Protein AF-A0A9W7G4P6-F1 (afdb_monomer_lite)

InterPro domains:
  IPR013087 Zinc finger C2H2-type [PS00028] (13-34)
  IPR013087 Zinc finger C2H2-type [PS50157] (11-34)
  IPR013087 Zinc finger C2H2-type [SM00355] (11-34)
  IPR013087 Zinc finger C2H2-type [SM00355] (41-64)
  IPR013087 Zinc finger C2H2-type [SM00355] (138-161)
  IPR036236 Zinc finger C2H2 superfami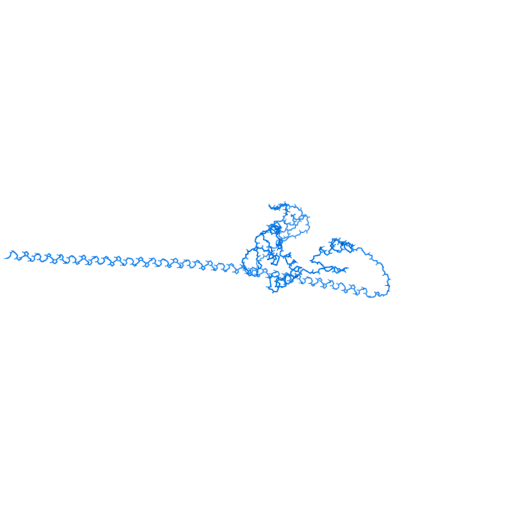ly [SSF57667] (8-35)
  IPR050688 Zinc finger and ubiquitin peptidase domain-containing protein [PTHR24403] (40-164)

pLDDT: mean 70.16, std 18.55, range [29.38, 95.62]

Structure (mmCIF, N/CA/C/O backbone):
data_AF-A0A9W7G4P6-F1
#
_entry.id   AF-A0A9W7G4P6-F1
#
loop_
_atom_site.group_PDB
_atom_site.id
_atom_site.type_symbol
_atom_site.label_atom_id
_atom_site.label_alt_id
_atom_site.label_comp_id
_atom_site.label_asym_id
_atom_site.label_entity_id
_atom_site.label_seq_id
_atom_site.pdbx_PDB_ins_code
_atom_site.Cartn_x
_atom_site.Cartn_y
_atom_site.Cartn_z
_atom_site.occupancy
_atom_site.B_iso_or_equiv
_atom_site.auth_seq_id
_atom_site.auth_comp_id
_atom_site.auth_asym_id
_atom_site.auth_atom_id
_atom_site.pdbx_PDB_model_num
ATOM 1 N N . MET A 1 1 ? 20.040 19.822 10.213 1.00 40.19 1 MET A N 1
ATOM 2 C CA . MET A 1 1 ? 21.312 19.193 9.788 1.00 40.19 1 MET A CA 1
ATOM 3 C C . MET A 1 1 ? 21.030 17.952 8.936 1.00 40.19 1 MET A C 1
ATOM 5 O O . MET A 1 1 ? 20.575 16.958 9.497 1.00 40.19 1 MET A O 1
ATOM 9 N N . PRO A 1 2 ? 21.204 17.957 7.600 1.00 49.47 2 PRO A N 1
ATOM 10 C CA . PRO A 1 2 ? 21.096 16.724 6.828 1.00 49.47 2 PRO A CA 1
ATOM 11 C C . PRO A 1 2 ? 22.376 15.888 6.987 1.00 49.47 2 PRO A C 1
ATOM 13 O O . PRO A 1 2 ? 23.485 16.390 6.832 1.00 49.47 2 PRO A O 1
ATOM 16 N N . ARG A 1 3 ? 22.190 14.607 7.330 1.00 48.25 3 ARG A N 1
ATOM 17 C CA . ARG A 1 3 ? 23.237 13.595 7.560 1.00 48.25 3 ARG A CA 1
ATOM 18 C C . ARG A 1 3 ? 24.222 13.511 6.378 1.00 48.25 3 ARG A C 1
ATOM 20 O O . ARG A 1 3 ? 23.752 13.411 5.240 1.00 48.25 3 ARG A O 1
ATOM 27 N N . PRO A 1 4 ? 25.546 13.454 6.622 1.00 50.22 4 PRO A N 1
ATOM 28 C CA . PRO A 1 4 ? 26.524 13.280 5.560 1.00 50.22 4 PRO A CA 1
ATOM 29 C C . PRO A 1 4 ? 26.325 11.911 4.909 1.00 50.22 4 PRO A C 1
ATOM 31 O O . PRO A 1 4 ? 26.325 10.863 5.559 1.00 50.22 4 PRO A O 1
ATOM 34 N N . VAL A 1 5 ? 26.090 11.933 3.600 1.00 56.81 5 VAL A N 1
ATOM 35 C CA . VAL A 1 5 ? 25.998 10.731 2.780 1.00 56.81 5 VAL A CA 1
ATOM 36 C C . VAL A 1 5 ? 27.419 10.201 2.632 1.00 56.81 5 VAL A C 1
ATOM 38 O O . VAL A 1 5 ? 28.197 10.740 1.852 1.00 56.81 5 VAL A O 1
ATOM 41 N N . LEU A 1 6 ? 27.764 9.162 3.395 1.00 57.72 6 LEU A N 1
ATOM 42 C CA . LEU A 1 6 ? 28.970 8.361 3.180 1.00 57.72 6 LEU A CA 1
ATOM 43 C C . LEU A 1 6 ? 28.901 7.764 1.769 1.00 57.72 6 LEU A C 1
ATOM 45 O O . LEU A 1 6 ? 28.257 6.740 1.528 1.00 57.72 6 LEU A O 1
ATOM 49 N N . ASN A 1 7 ? 29.511 8.463 0.816 1.00 57.75 7 ASN A N 1
ATOM 50 C CA . ASN A 1 7 ? 29.635 8.041 -0.567 1.00 57.75 7 ASN A CA 1
ATOM 51 C C . ASN A 1 7 ? 30.674 6.911 -0.612 1.00 57.75 7 ASN A C 1
ATOM 53 O O . ASN A 1 7 ? 31.866 7.163 -0.755 1.00 57.75 7 ASN A O 1
ATOM 57 N N . LYS A 1 8 ? 30.231 5.664 -0.401 1.00 59.12 8 LYS A N 1
ATOM 58 C CA . LYS A 1 8 ? 31.096 4.488 -0.561 1.00 59.12 8 LYS A CA 1
ATOM 59 C C . LYS A 1 8 ? 31.580 4.415 -2.018 1.00 59.12 8 LYS A C 1
ATOM 61 O O . LYS A 1 8 ? 30.753 4.587 -2.920 1.00 59.12 8 LYS A O 1
ATOM 66 N N . PRO A 1 9 ? 32.880 4.165 -2.252 1.00 66.25 9 PRO A N 1
ATOM 67 C CA . PRO A 1 9 ? 33.433 4.079 -3.597 1.00 66.25 9 PRO A CA 1
ATOM 68 C C . PRO A 1 9 ? 32.722 2.986 -4.414 1.00 66.25 9 PRO A C 1
ATOM 70 O O . PRO A 1 9 ? 32.255 1.992 -3.844 1.00 66.25 9 PRO A O 1
ATOM 73 N N . PRO A 1 10 ? 32.572 3.176 -5.738 1.00 68.00 10 PRO A N 1
ATOM 74 C CA . PRO A 1 10 ? 31.891 2.212 -6.587 1.00 68.00 10 PRO A CA 1
ATOM 75 C C . PRO A 1 10 ? 32.679 0.896 -6.617 1.00 68.00 10 PRO A C 1
ATOM 77 O O . PRO A 1 10 ? 33.885 0.886 -6.831 1.00 68.00 10 PRO A O 1
ATOM 80 N N . LEU A 1 11 ? 31.981 -0.216 -6.401 1.00 78.56 11 LEU A N 1
ATOM 81 C CA . LEU A 1 11 ? 32.564 -1.552 -6.385 1.00 78.56 11 LEU A CA 1
ATOM 82 C C . LEU A 1 11 ? 32.798 -2.000 -7.830 1.00 78.56 11 LEU A C 1
ATOM 84 O O . LEU A 1 11 ? 31.837 -2.209 -8.581 1.00 78.56 11 LEU A O 1
ATOM 88 N N . GLN A 1 12 ? 34.062 -2.084 -8.229 1.00 82.12 12 GLN A N 1
ATOM 89 C CA . GLN A 1 12 ? 34.472 -2.466 -9.575 1.00 82.12 12 GLN A CA 1
ATOM 90 C C . GLN A 1 12 ? 34.521 -3.989 -9.720 1.00 82.12 12 GLN A C 1
ATOM 92 O O . GLN A 1 12 ? 34.813 -4.705 -8.767 1.00 82.12 12 GLN A O 1
ATOM 97 N N . CYS A 1 13 ? 34.178 -4.485 -10.906 1.00 82.88 13 CYS A N 1
ATOM 98 C CA . CYS A 1 13 ? 34.388 -5.882 -11.251 1.00 82.88 13 CYS A CA 1
ATOM 99 C C . CYS A 1 13 ? 35.879 -6.132 -11.514 1.00 82.88 13 CYS A C 1
ATOM 101 O O . CYS A 1 13 ? 36.524 -5.367 -12.224 1.00 82.88 13 CYS A O 1
ATOM 103 N N . GLU A 1 14 ? 36.423 -7.209 -10.960 1.00 77.69 14 GLU A N 1
ATOM 104 C CA . GLU A 1 14 ? 37.832 -7.580 -11.156 1.00 77.69 14 GLU A CA 1
ATOM 105 C C . GLU A 1 14 ? 38.082 -8.162 -12.556 1.00 77.69 14 GLU A C 1
ATOM 107 O O . GLU A 1 14 ? 39.187 -8.086 -13.079 1.00 77.69 14 GLU A O 1
ATOM 112 N N . PHE A 1 15 ? 37.028 -8.663 -13.208 1.00 76.25 15 PHE A N 1
ATOM 113 C CA . PHE A 1 15 ? 37.092 -9.286 -14.533 1.00 76.25 15 PHE A CA 1
ATOM 114 C C . PHE A 1 15 ? 36.671 -8.348 -15.675 1.00 76.25 15 PHE A C 1
ATOM 116 O O . PHE A 1 15 ? 36.855 -8.675 -16.847 1.00 76.25 15 PHE A O 1
ATOM 123 N N . CYS A 1 16 ? 36.078 -7.184 -15.377 1.00 83.25 16 CYS A N 1
ATOM 124 C CA . CYS A 1 16 ? 35.783 -6.170 -16.392 1.00 83.25 16 CYS A CA 1
ATOM 125 C C . CYS A 1 16 ? 35.714 -4.751 -15.818 1.00 83.25 16 CYS A C 1
ATOM 127 O O . CYS A 1 16 ? 35.435 -4.537 -14.646 1.00 83.25 16 CYS A O 1
ATOM 129 N N . SER A 1 17 ? 35.847 -3.732 -16.668 1.00 81.12 17 SER A N 1
ATOM 130 C CA . SER A 1 17 ? 35.848 -2.317 -16.253 1.00 81.12 17 SER A CA 1
ATOM 131 C C . SER A 1 17 ? 34.477 -1.766 -15.805 1.00 81.12 17 SER A C 1
ATOM 133 O O . SER A 1 17 ? 34.254 -0.556 -15.827 1.00 81.12 17 SER A O 1
ATOM 135 N N . LYS A 1 18 ? 33.515 -2.623 -15.429 1.00 78.62 18 LYS A N 1
ATOM 136 C CA . LYS A 1 18 ? 32.187 -2.199 -14.957 1.00 78.62 18 LYS A CA 1
ATOM 137 C C . LYS A 1 18 ? 32.209 -1.943 -13.454 1.00 78.62 18 LYS A C 1
ATOM 139 O O . LYS A 1 18 ? 32.605 -2.803 -12.673 1.00 78.62 18 LYS A O 1
ATOM 144 N N . ALA A 1 19 ? 31.700 -0.781 -13.051 1.00 81.62 19 ALA A N 1
ATOM 145 C CA . ALA A 1 19 ? 31.618 -0.372 -11.654 1.00 81.62 19 ALA A CA 1
ATOM 146 C C . ALA A 1 19 ? 30.163 -0.251 -11.180 1.00 81.62 19 ALA A C 1
ATOM 148 O O . ALA A 1 19 ? 29.293 0.282 -11.877 1.00 81.62 19 ALA A O 1
ATOM 149 N N . PHE A 1 20 ? 29.887 -0.742 -9.973 1.00 83.06 20 PHE A N 1
ATOM 150 C CA . PHE A 1 20 ? 28.543 -0.860 -9.420 1.00 83.06 20 PHE A CA 1
ATOM 151 C C . PHE A 1 20 ? 28.424 -0.133 -8.085 1.00 83.06 20 PHE A C 1
ATOM 153 O O . PHE A 1 20 ? 29.294 -0.183 -7.225 1.00 83.06 20 PHE A O 1
ATOM 160 N N . LYS A 1 21 ? 27.277 0.514 -7.872 1.00 81.88 21 LYS A N 1
ATOM 161 C CA . LYS A 1 21 ? 26.997 1.266 -6.636 1.00 81.88 21 LYS A CA 1
ATOM 162 C C . LYS A 1 21 ? 26.640 0.381 -5.441 1.00 81.88 21 LYS A C 1
ATOM 164 O O . LYS A 1 21 ? 26.612 0.863 -4.317 1.00 81.88 21 LYS A O 1
ATOM 169 N N . PHE A 1 22 ? 26.290 -0.882 -5.686 1.00 83.62 22 PHE A N 1
ATOM 170 C CA . PHE A 1 22 ? 25.808 -1.796 -4.655 1.00 83.62 22 PHE A CA 1
ATOM 171 C C . PHE A 1 22 ? 26.465 -3.169 -4.795 1.00 83.62 22 PHE A C 1
ATOM 173 O O . PHE A 1 22 ? 26.526 -3.687 -5.916 1.00 83.62 22 PHE A O 1
ATOM 180 N N . PRO A 1 23 ? 26.848 -3.809 -3.677 1.00 81.75 23 PRO A N 1
ATOM 181 C CA . PRO A 1 23 ? 27.485 -5.125 -3.698 1.00 81.75 23 PRO A CA 1
ATOM 182 C C . PRO A 1 23 ? 26.561 -6.201 -4.277 1.00 81.75 23 PRO A C 1
ATOM 184 O O . PRO A 1 23 ? 27.009 -7.065 -5.018 1.00 81.75 23 PRO A O 1
ATOM 187 N N . SER A 1 24 ? 25.247 -6.106 -4.050 1.00 82.44 24 SER A N 1
ATOM 188 C CA . SER A 1 24 ? 24.264 -7.028 -4.638 1.00 82.44 24 SER A CA 1
ATOM 189 C C . SER A 1 24 ? 24.207 -6.956 -6.167 1.00 82.44 24 SER A C 1
ATOM 191 O O . SER A 1 24 ? 23.947 -7.959 -6.830 1.00 82.44 24 SER A O 1
ATOM 193 N N . LYS A 1 25 ? 24.468 -5.778 -6.748 1.00 81.94 25 LYS A N 1
ATOM 194 C CA . LYS A 1 25 ? 24.511 -5.594 -8.204 1.00 81.94 25 LYS A CA 1
ATOM 195 C C . LYS A 1 25 ? 25.818 -6.102 -8.796 1.00 81.94 25 LYS A C 1
ATOM 197 O O . LYS A 1 25 ? 25.757 -6.715 -9.855 1.00 81.94 25 LYS A O 1
ATOM 202 N N . LEU A 1 26 ? 26.939 -5.900 -8.100 1.00 83.44 26 LEU A N 1
ATOM 203 C CA . LEU A 1 26 ? 28.219 -6.488 -8.483 1.00 83.44 26 LEU A CA 1
ATOM 204 C C . LEU A 1 26 ? 28.153 -8.021 -8.420 1.00 83.44 26 LEU A C 1
ATOM 206 O O . LEU A 1 26 ? 28.460 -8.670 -9.407 1.00 83.44 26 LEU A O 1
ATOM 210 N N . LYS A 1 27 ? 27.638 -8.603 -7.330 1.00 80.06 27 LYS A N 1
ATOM 211 C CA . LYS A 1 27 ? 27.489 -10.062 -7.182 1.00 80.06 27 LYS A CA 1
ATOM 212 C C . LYS A 1 27 ? 26.617 -10.680 -8.277 1.00 80.06 27 LYS A C 1
ATOM 214 O O . LYS A 1 27 ? 26.974 -11.699 -8.852 1.00 80.06 27 LYS A O 1
ATOM 219 N N . ARG A 1 28 ? 25.495 -10.034 -8.614 1.00 80.94 28 ARG A N 1
ATOM 220 C CA . ARG A 1 28 ? 24.650 -10.461 -9.739 1.00 80.94 28 ARG A CA 1
ATOM 221 C C . ARG A 1 28 ? 25.386 -10.360 -11.074 1.00 80.94 28 ARG A C 1
ATOM 223 O O . ARG A 1 28 ? 25.289 -11.263 -11.886 1.00 80.94 28 ARG A O 1
ATOM 230 N N . HIS A 1 29 ? 26.128 -9.279 -11.294 1.00 83.19 29 HIS A N 1
ATOM 231 C CA . HIS A 1 29 ? 26.922 -9.117 -12.506 1.00 83.19 29 HIS A CA 1
ATOM 232 C C . HIS A 1 29 ? 28.023 -10.179 -12.635 1.00 83.19 29 HIS A C 1
ATOM 234 O O . HIS A 1 29 ? 28.188 -10.721 -13.721 1.00 83.19 29 HIS A O 1
ATOM 240 N N . LEU A 1 30 ? 28.724 -10.496 -11.545 1.00 78.25 30 LEU A N 1
ATOM 241 C CA . LEU A 1 30 ? 29.726 -11.560 -11.503 1.00 78.25 30 LEU A CA 1
ATOM 242 C C . LEU A 1 30 ? 29.106 -12.921 -11.845 1.00 78.25 30 LEU A C 1
ATOM 244 O O . LEU A 1 30 ? 29.663 -13.652 -12.653 1.00 78.25 30 LEU A O 1
ATOM 248 N N . SER A 1 31 ? 27.912 -13.207 -11.319 1.00 75.69 31 SER A N 1
ATOM 249 C CA . SER A 1 31 ? 27.164 -14.429 -11.630 1.00 75.69 31 SER A CA 1
ATOM 250 C C . SER A 1 31 ? 26.644 -14.473 -13.078 1.00 75.69 31 SER A C 1
ATOM 252 O O . SER A 1 31 ? 26.720 -15.513 -13.721 1.00 75.69 31 SER A O 1
ATOM 254 N N . ASP A 1 32 ? 26.134 -13.361 -13.617 1.00 75.75 32 ASP A N 1
ATOM 255 C CA . ASP A 1 32 ? 25.530 -13.330 -14.958 1.00 75.75 32 ASP A CA 1
ATOM 256 C C . ASP A 1 32 ? 26.569 -13.267 -16.092 1.00 75.75 32 ASP A C 1
ATOM 258 O O . ASP A 1 32 ? 26.334 -13.829 -17.158 1.00 75.75 32 ASP A O 1
ATOM 262 N N . ALA A 1 33 ? 27.663 -12.520 -15.898 1.00 78.56 33 ALA A N 1
ATOM 263 C CA . ALA A 1 33 ? 28.603 -12.156 -16.964 1.00 78.56 33 ALA A CA 1
ATOM 264 C C . ALA A 1 33 ? 29.966 -12.850 -16.867 1.00 78.56 33 ALA A C 1
ATOM 266 O O . ALA A 1 33 ? 30.673 -12.905 -17.869 1.00 78.56 33 ALA A O 1
ATOM 267 N N . HIS A 1 34 ? 30.341 -13.325 -15.680 1.00 79.69 34 HIS A N 1
ATOM 268 C CA . HIS A 1 34 ? 31.632 -13.972 -15.440 1.00 79.69 34 HIS A CA 1
ATOM 269 C C . HIS A 1 34 ? 31.486 -15.370 -14.830 1.00 79.69 34 HIS A C 1
ATOM 271 O O . HIS A 1 34 ? 32.490 -16.009 -14.546 1.00 79.69 34 HIS A O 1
ATOM 277 N N . ASP A 1 35 ? 30.253 -15.837 -14.614 1.00 73.75 35 ASP A N 1
ATOM 278 C CA . ASP A 1 35 ? 29.945 -17.149 -14.042 1.00 73.75 35 ASP A CA 1
ATOM 279 C C . ASP A 1 35 ? 30.602 -17.443 -12.676 1.00 73.75 35 ASP A C 1
ATOM 281 O O . ASP A 1 35 ? 30.687 -18.587 -12.231 1.00 73.75 35 ASP A O 1
ATOM 285 N N . VAL A 1 36 ? 30.996 -16.399 -11.939 1.00 69.81 36 VAL A N 1
ATOM 286 C CA . VAL A 1 36 ? 31.653 -16.537 -10.632 1.00 69.81 36 VAL A CA 1
ATOM 287 C C . VAL A 1 36 ? 30.604 -16.673 -9.525 1.00 69.81 36 VAL A C 1
ATOM 289 O O . VAL A 1 36 ? 29.775 -15.782 -9.320 1.00 69.81 36 VAL A O 1
ATOM 292 N N . GLY A 1 37 ? 30.651 -17.784 -8.779 1.00 61.62 37 GLY A N 1
ATOM 293 C CA . GLY A 1 37 ? 29.776 -18.038 -7.625 1.00 61.62 37 GLY A CA 1
ATOM 294 C C . GLY A 1 37 ? 28.316 -18.347 -7.984 1.00 61.62 37 GLY A C 1
ATOM 295 O O . GLY A 1 37 ? 27.408 -18.017 -7.215 1.00 61.62 37 GLY A O 1
ATOM 296 N N . VAL A 1 38 ? 28.079 -18.933 -9.162 1.00 64.00 38 VAL A N 1
ATOM 297 C CA . VAL A 1 38 ? 26.742 -19.273 -9.665 1.00 64.00 38 VAL A CA 1
ATOM 298 C C . VAL A 1 38 ? 26.212 -20.526 -8.973 1.00 64.00 38 VAL A C 1
ATOM 300 O O . VAL A 1 38 ? 26.799 -21.597 -9.068 1.00 64.00 38 VAL A O 1
ATOM 303 N N . ILE A 1 39 ? 25.047 -20.403 -8.338 1.00 67.12 39 ILE A N 1
ATOM 304 C CA . ILE A 1 39 ? 24.229 -21.549 -7.934 1.00 67.12 39 ILE A CA 1
ATOM 305 C C . ILE A 1 39 ? 22.962 -21.502 -8.783 1.00 67.12 39 ILE A C 1
ATOM 307 O O . ILE A 1 39 ? 22.145 -20.585 -8.644 1.00 67.12 39 ILE A O 1
ATOM 311 N N . MET A 1 40 ? 22.820 -22.475 -9.682 1.00 73.44 40 MET A N 1
ATOM 312 C CA . MET A 1 40 ? 21.635 -22.606 -10.523 1.00 73.44 40 MET A CA 1
ATOM 313 C C . MET A 1 40 ? 20.422 -22.896 -9.642 1.00 73.44 40 MET A C 1
ATOM 315 O O . MET A 1 40 ? 20.377 -23.871 -8.895 1.00 73.44 40 MET A O 1
ATOM 319 N N . CYS A 1 41 ? 19.429 -22.023 -9.718 1.00 70.19 41 CYS A N 1
ATOM 320 C CA . CYS A 1 41 ? 18.143 -22.209 -9.078 1.00 70.19 41 CYS A CA 1
ATOM 321 C C . CYS A 1 41 ? 17.276 -23.040 -10.028 1.00 70.19 41 CYS A C 1
ATOM 323 O O . CYS A 1 41 ? 16.826 -22.539 -11.063 1.00 70.19 41 CYS A O 1
ATOM 325 N N . LYS A 1 42 ? 17.085 -24.314 -9.682 1.00 74.94 42 LYS A N 1
ATOM 326 C CA . LYS A 1 42 ? 16.277 -25.264 -10.452 1.00 74.94 42 LYS A CA 1
ATOM 327 C C . LYS A 1 42 ? 14.805 -25.137 -10.079 1.00 74.94 42 LYS A C 1
ATOM 329 O O . LYS A 1 42 ? 14.469 -24.955 -8.907 1.00 74.94 42 LYS A O 1
ATOM 334 N N . CYS A 1 43 ? 13.927 -25.222 -11.069 1.00 65.50 43 CYS A N 1
ATOM 335 C CA . CYS A 1 43 ? 12.502 -25.357 -10.823 1.00 65.50 43 CYS A CA 1
ATOM 336 C C . CYS A 1 43 ? 12.200 -26.751 -10.266 1.00 65.50 43 CYS A C 1
ATOM 338 O O . CYS A 1 43 ? 12.732 -27.744 -10.741 1.00 65.50 43 CYS A O 1
ATOM 340 N N . THR A 1 44 ? 11.321 -26.833 -9.270 1.00 68.94 44 THR A N 1
ATOM 341 C CA . THR A 1 44 ? 10.885 -28.116 -8.700 1.00 68.94 44 THR A CA 1
ATOM 342 C C . THR A 1 44 ? 9.841 -28.827 -9.563 1.00 68.94 44 THR A C 1
ATOM 344 O O . THR A 1 44 ? 9.609 -30.014 -9.375 1.00 68.94 44 THR A O 1
ATOM 347 N N . LYS A 1 45 ? 9.199 -28.107 -10.497 1.00 56.41 45 LYS A N 1
ATOM 348 C CA . LYS A 1 45 ? 8.101 -28.606 -11.343 1.00 56.41 45 LYS A CA 1
ATOM 349 C C . LYS A 1 45 ? 8.519 -28.874 -12.802 1.00 56.41 45 LYS A C 1
ATOM 351 O O . LYS A 1 45 ? 7.735 -29.448 -13.552 1.00 56.41 45 LYS A O 1
ATOM 356 N N . CYS A 1 46 ? 9.715 -28.461 -13.233 1.00 67.06 46 CYS A N 1
ATOM 357 C CA . CYS A 1 46 ? 10.247 -28.757 -14.569 1.00 67.06 46 CYS A CA 1
ATOM 358 C C . CYS A 1 46 ? 11.780 -28.655 -14.620 1.00 67.06 46 CYS A C 1
ATOM 360 O O . CYS A 1 46 ? 12.406 -28.142 -13.698 1.00 67.06 46 CYS A O 1
ATOM 362 N N . ASN A 1 47 ? 12.378 -29.049 -15.748 1.00 68.88 47 ASN A N 1
ATOM 363 C CA . ASN A 1 47 ? 13.831 -28.999 -15.979 1.00 68.88 47 ASN A CA 1
ATOM 364 C C . ASN A 1 47 ? 14.369 -27.580 -16.273 1.00 68.88 47 ASN A C 1
ATOM 366 O O . ASN A 1 47 ? 15.421 -27.426 -16.890 1.00 68.88 47 ASN A O 1
ATOM 370 N N . PHE A 1 48 ? 13.641 -26.526 -15.890 1.00 62.19 48 PHE A N 1
ATOM 371 C CA . PHE A 1 48 ? 14.093 -25.149 -16.071 1.00 62.19 48 PHE A CA 1
ATOM 372 C C . PHE A 1 48 ? 15.053 -24.746 -14.951 1.00 62.19 48 PHE A C 1
ATOM 374 O O . PHE A 1 48 ? 14.703 -24.779 -13.769 1.00 62.19 48 PHE A O 1
ATOM 381 N N . GLU A 1 49 ? 16.246 -24.295 -15.328 1.00 71.81 49 GLU A N 1
ATOM 382 C CA . GLU A 1 49 ? 17.281 -23.844 -14.402 1.00 71.81 49 GLU A CA 1
ATOM 383 C C . GLU A 1 49 ? 17.705 -22.414 -14.739 1.00 71.81 49 GLU A C 1
ATOM 385 O O . GLU A 1 49 ? 17.855 -22.041 -15.903 1.00 71.81 49 GLU A O 1
ATOM 390 N N . THR A 1 50 ? 17.886 -21.578 -13.718 1.00 78.12 50 THR A N 1
ATOM 391 C CA . THR A 1 50 ? 18.314 -20.189 -13.912 1.00 78.12 50 THR A CA 1
ATOM 392 C C . THR A 1 50 ? 19.255 -19.721 -12.815 1.00 78.12 50 THR A C 1
ATOM 394 O O . THR A 1 50 ? 19.122 -20.093 -11.654 1.00 78.12 50 THR A O 1
ATOM 397 N N . LYS A 1 51 ? 20.186 -18.832 -13.167 1.00 76.44 51 LYS A N 1
ATOM 398 C CA . LYS A 1 51 ? 21.142 -18.215 -12.234 1.00 76.44 51 LYS A CA 1
ATOM 399 C C . LYS A 1 51 ? 20.465 -17.247 -11.247 1.00 76.44 51 LYS A C 1
ATOM 401 O O . LYS A 1 51 ? 21.053 -16.874 -10.237 1.00 76.44 51 LYS A O 1
ATOM 406 N N . GLN A 1 52 ? 19.225 -16.817 -11.524 1.00 76.31 52 GLN A N 1
ATOM 407 C CA . GLN A 1 52 ? 18.524 -15.783 -10.756 1.00 76.31 52 GLN A CA 1
ATOM 408 C C . GLN A 1 52 ? 17.212 -16.278 -10.138 1.00 76.31 52 GLN A C 1
ATOM 410 O O . GLN A 1 52 ? 16.275 -16.652 -10.843 1.00 76.31 52 GLN A O 1
ATOM 415 N N . LYS A 1 53 ? 17.090 -16.141 -8.811 1.00 76.25 53 LYS A N 1
ATOM 416 C CA . LYS A 1 53 ? 15.874 -16.495 -8.057 1.00 76.25 53 LYS A CA 1
ATOM 417 C C . LYS A 1 53 ? 14.628 -15.742 -8.531 1.00 76.25 53 LYS A C 1
ATOM 419 O O . LYS A 1 53 ? 13.576 -16.348 -8.669 1.00 76.25 53 LYS A O 1
ATOM 424 N N . ASP A 1 54 ? 14.745 -14.454 -8.854 1.00 78.06 54 ASP A N 1
ATOM 425 C CA . ASP A 1 54 ? 13.607 -13.646 -9.325 1.00 78.06 54 ASP A CA 1
ATOM 426 C C . ASP A 1 54 ? 13.038 -14.169 -10.654 1.00 78.06 54 ASP A C 1
ATOM 428 O O . ASP A 1 54 ? 11.825 -14.167 -10.876 1.00 78.06 54 ASP A O 1
ATOM 432 N N . VAL A 1 55 ? 13.923 -14.642 -11.536 1.00 73.38 55 VAL A N 1
ATOM 433 C CA . VAL A 1 55 ? 13.540 -15.234 -12.821 1.00 73.38 55 VAL A CA 1
ATOM 434 C C . VAL A 1 55 ? 12.857 -16.575 -12.595 1.00 73.38 55 VAL A C 1
ATOM 436 O O . VAL A 1 55 ? 11.860 -16.837 -13.260 1.00 73.38 55 VAL A O 1
ATOM 439 N N . LEU A 1 56 ? 13.328 -17.374 -11.632 1.00 74.69 56 LEU A N 1
ATOM 440 C CA . LEU A 1 56 ? 12.684 -18.631 -11.263 1.00 74.69 56 LEU A CA 1
ATOM 441 C C . LEU A 1 56 ? 11.291 -18.401 -10.667 1.00 74.69 56 LEU A C 1
ATOM 443 O O . LEU A 1 56 ? 10.340 -19.038 -11.097 1.00 74.69 56 LEU A O 1
ATOM 447 N N . THR A 1 57 ? 11.139 -17.459 -9.734 1.00 70.06 57 THR A N 1
ATOM 448 C CA . THR A 1 57 ? 9.836 -17.129 -9.132 1.00 70.06 57 THR A CA 1
ATOM 449 C C . THR A 1 57 ? 8.842 -16.656 -10.186 1.00 70.06 57 THR A C 1
ATOM 451 O O . THR A 1 57 ? 7.683 -17.071 -10.188 1.00 70.06 57 THR A O 1
ATOM 454 N N . ARG A 1 58 ? 9.292 -15.810 -11.121 1.00 68.81 58 ARG A N 1
ATOM 455 C CA . ARG A 1 58 ? 8.468 -15.396 -12.256 1.00 68.81 58 ARG A CA 1
ATOM 456 C C . ARG A 1 58 ? 8.131 -16.578 -13.161 1.00 68.81 58 ARG A C 1
ATOM 458 O O . ARG A 1 58 ? 6.972 -16.729 -13.508 1.00 68.81 58 ARG A O 1
ATOM 465 N N . HIS A 1 59 ? 9.103 -17.419 -13.498 1.00 71.81 59 HIS A N 1
ATOM 466 C CA . HIS A 1 59 ? 8.887 -18.618 -14.303 1.00 71.81 59 HIS A CA 1
ATOM 467 C C . HIS A 1 59 ? 7.854 -19.551 -13.655 1.00 71.81 59 HIS A C 1
ATOM 469 O O . HIS A 1 59 ? 6.895 -19.934 -14.311 1.00 71.81 59 HIS A O 1
ATOM 475 N N . VAL A 1 60 ? 7.979 -19.845 -12.358 1.00 64.31 60 VAL A N 1
ATOM 476 C CA . VAL A 1 60 ? 7.007 -20.666 -11.625 1.00 64.31 60 VAL A CA 1
ATOM 477 C C . VAL A 1 60 ? 5.628 -20.019 -11.663 1.00 64.31 60 VAL A C 1
ATOM 479 O O . VAL A 1 60 ? 4.657 -20.710 -11.916 1.00 64.31 60 VAL A O 1
ATOM 482 N N . LYS A 1 61 ? 5.526 -18.697 -11.503 1.00 60.66 61 LYS A N 1
ATOM 483 C CA . LYS A 1 61 ? 4.242 -17.989 -11.577 1.00 60.66 61 LYS A CA 1
ATOM 484 C C . LYS A 1 61 ? 3.639 -17.943 -12.989 1.00 60.66 61 LYS A C 1
ATOM 486 O O . LYS A 1 61 ? 2.426 -17.981 -13.127 1.00 60.66 61 LYS A O 1
ATOM 491 N N . GLU A 1 62 ? 4.460 -17.816 -14.026 1.00 54.19 62 GLU A N 1
ATOM 492 C CA . GLU A 1 62 ? 4.013 -17.661 -15.419 1.00 54.19 62 GLU A CA 1
ATOM 493 C C . GLU A 1 62 ? 3.761 -19.001 -16.123 1.00 54.19 62 GLU A C 1
ATOM 495 O O . GLU A 1 62 ? 2.929 -19.072 -17.024 1.00 54.19 62 GLU A O 1
ATOM 500 N N . VAL A 1 63 ? 4.493 -20.049 -15.740 1.00 52.16 63 VAL A N 1
ATOM 501 C CA . VAL A 1 63 ? 4.468 -21.371 -16.387 1.00 52.16 63 VAL A CA 1
ATOM 502 C C . VAL A 1 63 ? 3.738 -22.401 -15.529 1.00 52.16 63 VAL A C 1
ATOM 504 O O . VAL A 1 63 ? 3.003 -23.226 -16.067 1.00 52.16 63 VAL A O 1
ATOM 507 N N . HIS A 1 64 ? 3.905 -22.330 -14.207 1.00 56.38 64 HIS A N 1
ATOM 508 C CA . HIS A 1 64 ? 3.309 -23.250 -13.234 1.00 56.38 64 HIS A CA 1
ATOM 509 C C . HIS A 1 64 ? 2.312 -22.568 -12.280 1.00 56.38 64 HIS A C 1
ATOM 511 O O . HIS A 1 64 ? 1.925 -23.174 -11.282 1.00 56.38 64 HIS A O 1
ATOM 517 N N . GLY A 1 65 ? 1.932 -21.311 -12.543 1.00 54.97 65 GLY A N 1
ATOM 518 C CA . GLY A 1 65 ? 0.918 -20.602 -11.773 1.00 54.97 65 GLY A CA 1
ATOM 519 C C . GLY A 1 65 ? -0.457 -21.140 -12.136 1.00 54.97 65 GLY A C 1
ATOM 520 O O . GLY A 1 65 ? -0.829 -21.148 -13.305 1.00 54.97 65 GLY A O 1
ATOM 521 N N . GLU A 1 66 ? -1.201 -21.597 -11.137 1.00 51.62 66 GLU A N 1
ATOM 522 C CA . GLU A 1 66 ? -2.435 -22.387 -11.282 1.00 51.62 66 GLU A CA 1
ATOM 523 C C . GLU A 1 66 ? -3.676 -21.558 -11.703 1.00 51.62 66 GLU A C 1
ATOM 525 O O . GLU A 1 66 ? -4.798 -22.058 -11.703 1.00 51.62 66 GLU A O 1
ATOM 530 N N . VAL A 1 67 ? -3.487 -20.303 -12.139 1.00 53.66 67 VAL A N 1
ATOM 531 C CA . VAL A 1 67 ? -4.564 -19.347 -12.454 1.00 53.66 67 VAL A CA 1
ATOM 532 C C . VAL A 1 67 ? -4.577 -18.996 -13.948 1.00 53.66 67 VAL A C 1
ATOM 534 O O . VAL A 1 67 ? -3.624 -18.408 -14.464 1.00 53.66 67 VAL A O 1
ATOM 537 N N . GLY A 1 68 ? -5.668 -19.338 -14.642 1.00 57.66 68 GLY A N 1
ATOM 538 C CA . GLY A 1 68 ? -5.918 -19.002 -16.050 1.00 57.66 68 GLY A CA 1
ATOM 539 C C . GLY A 1 68 ? -6.851 -17.795 -16.240 1.00 57.66 68 GLY A C 1
ATOM 540 O O . GLY A 1 68 ? -7.509 -17.344 -15.309 1.00 57.66 68 GLY A O 1
ATOM 541 N N . TYR A 1 69 ? -6.906 -17.263 -17.464 1.00 61.16 69 TYR A N 1
ATOM 542 C CA . TYR A 1 69 ? -7.809 -16.191 -17.900 1.00 61.16 69 TYR A CA 1
ATOM 543 C C . TYR A 1 69 ? -8.819 -16.738 -18.917 1.00 61.16 69 TYR A C 1
ATOM 545 O O . TYR A 1 69 ? -8.406 -17.194 -19.981 1.00 61.16 69 TYR A O 1
ATOM 553 N N . CYS A 1 70 ? -10.120 -16.660 -18.644 1.00 60.28 70 CYS A N 1
ATOM 554 C CA . CYS A 1 70 ? -11.155 -17.208 -19.531 1.00 60.28 70 CYS A CA 1
ATOM 555 C C . CYS A 1 70 ? -11.720 -16.151 -20.494 1.00 60.28 70 CYS A C 1
ATOM 557 O O . CYS A 1 70 ? -11.848 -14.979 -20.140 1.00 60.28 70 CYS A O 1
ATOM 559 N N . CYS A 1 71 ? -12.056 -16.567 -21.717 1.00 61.69 71 CYS A N 1
ATOM 560 C CA . CYS A 1 71 ? -12.871 -15.771 -22.635 1.00 61.69 71 CYS A CA 1
ATOM 561 C C . CYS A 1 71 ? -14.356 -16.000 -22.325 1.00 61.69 71 CYS A C 1
ATOM 563 O O . CYS A 1 71 ? -14.762 -17.155 -22.388 1.00 61.69 71 CYS A O 1
ATOM 565 N N . PRO A 1 72 ? -15.158 -14.954 -22.048 1.00 59.38 72 PRO A N 1
ATOM 566 C CA . PRO A 1 72 ? -16.574 -15.118 -21.705 1.00 59.38 72 PRO A CA 1
ATOM 567 C C . PRO A 1 72 ? -17.357 -15.826 -22.821 1.00 59.38 72 PRO A C 1
ATOM 569 O O . PRO A 1 72 ? -18.023 -16.817 -22.566 1.00 59.38 72 PRO A O 1
ATOM 572 N N . VAL A 1 73 ? -17.132 -15.443 -24.082 1.00 63.97 73 VAL A N 1
ATOM 573 C CA . VAL A 1 73 ? -17.874 -15.983 -25.238 1.00 63.97 73 VAL A CA 1
ATOM 574 C C . VAL A 1 73 ? -17.535 -17.441 -25.551 1.00 63.97 73 VAL A C 1
ATOM 576 O O . VAL A 1 73 ? -18.411 -18.252 -25.823 1.00 63.97 73 VAL A O 1
ATOM 579 N N . CYS A 1 74 ? -16.248 -17.801 -25.530 1.00 60.72 74 CYS A N 1
ATOM 580 C CA . CYS A 1 74 ? -15.825 -19.180 -25.799 1.00 60.72 74 CYS A CA 1
ATOM 581 C C . CYS A 1 74 ? -16.095 -20.127 -24.624 1.00 60.72 74 CYS A C 1
ATOM 583 O O . CYS A 1 74 ? -16.032 -21.341 -24.808 1.00 60.72 74 CYS A O 1
ATOM 585 N N . TYR A 1 75 ? -16.298 -19.581 -23.425 1.00 60.97 75 TYR A N 1
ATOM 586 C CA . TYR A 1 75 ? -16.518 -20.356 -22.211 1.00 60.97 75 TYR A CA 1
ATOM 587 C C . TYR A 1 75 ? -18.010 -20.617 -21.960 1.00 60.97 75 TYR A C 1
ATOM 589 O O . TYR A 1 75 ? -18.344 -21.726 -21.565 1.00 60.97 75 TYR A O 1
ATOM 597 N N . GLU A 1 76 ? -18.894 -19.661 -22.272 1.00 53.62 76 GLU A N 1
ATOM 598 C CA . GLU A 1 76 ? -20.359 -19.824 -22.179 1.00 53.62 76 GLU A CA 1
ATOM 599 C C . GLU A 1 76 ? -20.950 -20.764 -23.242 1.00 53.62 76 GLU A C 1
ATOM 601 O O . GLU A 1 76 ? -22.015 -21.328 -23.037 1.00 53.62 76 GLU A O 1
ATOM 606 N N . GLY A 1 77 ? -20.256 -21.008 -24.358 1.00 46.66 77 GLY A N 1
ATOM 607 C CA . GLY A 1 77 ? -20.694 -21.964 -25.388 1.00 46.66 77 GLY A CA 1
ATOM 608 C C . GLY A 1 77 ? -20.549 -23.448 -25.011 1.00 46.66 77 GLY A C 1
ATOM 609 O O . GLY A 1 77 ? -20.513 -24.291 -25.906 1.00 46.66 77 GLY A O 1
ATOM 610 N N . ARG A 1 78 ? -20.376 -23.777 -23.724 1.00 48.06 78 ARG A N 1
ATOM 611 C CA . ARG A 1 78 ? -20.399 -25.155 -23.217 1.00 48.06 78 ARG A CA 1
ATOM 612 C C . ARG A 1 78 ? -21.732 -25.391 -22.524 1.00 48.06 78 ARG A C 1
ATOM 614 O O . ARG A 1 78 ? -21.958 -24.881 -21.436 1.00 48.06 78 ARG A O 1
ATOM 621 N N . GLU A 1 79 ? -22.580 -26.173 -23.172 1.00 43.38 79 GLU A N 1
ATOM 622 C CA . GLU A 1 79 ? -23.787 -26.730 -22.577 1.00 43.38 79 GLU A CA 1
ATOM 623 C C . GLU A 1 79 ? -23.374 -27.712 -21.473 1.00 43.38 79 GLU A C 1
ATOM 625 O O . GLU A 1 79 ? -22.994 -28.844 -21.750 1.00 43.38 79 GLU A O 1
ATOM 630 N N . ASP A 1 80 ? -23.384 -27.250 -20.229 1.00 38.25 80 ASP A N 1
ATOM 631 C CA . ASP A 1 80 ? -23.644 -28.088 -19.062 1.00 38.25 80 ASP A CA 1
ATOM 632 C C . ASP A 1 80 ? -24.401 -27.210 -18.059 1.00 38.25 80 ASP A C 1
ATOM 634 O O . ASP A 1 80 ? -23.993 -26.088 -17.749 1.00 38.25 80 ASP A O 1
ATOM 638 N N . GLU A 1 81 ? -25.573 -27.693 -17.666 1.00 45.56 81 GLU A N 1
ATOM 639 C CA . GLU A 1 81 ? -26.623 -26.977 -16.949 1.00 45.56 81 GLU A CA 1
ATOM 640 C C . GLU A 1 81 ? -26.104 -26.352 -15.642 1.00 45.56 81 GLU A C 1
ATOM 642 O O . GLU A 1 81 ? -25.592 -27.037 -14.756 1.00 45.56 81 GLU A O 1
ATOM 647 N N . GLY A 1 82 ? -26.254 -25.034 -15.492 1.00 36.31 82 GLY A N 1
ATOM 648 C CA . GLY A 1 82 ? -25.876 -24.339 -14.265 1.00 36.31 82 GLY A CA 1
ATOM 649 C C . GLY A 1 82 ? -26.317 -22.881 -14.255 1.00 36.31 82 GLY A C 1
ATOM 650 O O . GLY A 1 82 ? -25.994 -22.119 -15.159 1.00 36.31 82 GLY A O 1
ATOM 651 N N . GLU A 1 83 ? -27.081 -22.531 -13.226 1.00 37.44 83 GLU A N 1
ATOM 652 C CA . GLU A 1 83 ? -27.861 -21.308 -13.042 1.00 37.44 83 GLU A CA 1
ATOM 653 C C . GLU A 1 83 ? -27.112 -19.977 -13.222 1.00 37.44 83 GLU A C 1
ATOM 655 O O . GLU A 1 83 ? -25.907 -19.847 -12.999 1.00 37.44 83 GLU A O 1
ATOM 660 N N . GLY A 1 84 ? -27.916 -18.971 -13.583 1.00 41.69 84 GLY A N 1
ATOM 661 C CA . GLY A 1 84 ? -27.547 -17.593 -13.875 1.00 41.69 84 GLY A CA 1
ATOM 662 C C . GLY A 1 84 ? -26.504 -16.972 -12.947 1.00 41.69 84 GLY A C 1
ATOM 663 O O . GLY A 1 84 ? -26.545 -17.084 -11.724 1.00 41.69 84 GLY A O 1
ATOM 664 N N . GLY A 1 85 ? -25.595 -16.222 -13.559 1.00 32.97 85 GLY A N 1
ATOM 665 C CA . GLY A 1 85 ? -24.655 -15.364 -12.862 1.00 32.97 85 GLY A CA 1
ATOM 666 C C . GLY A 1 85 ? -24.207 -14.244 -13.784 1.00 32.97 85 GLY A C 1
ATOM 667 O O . GLY A 1 85 ? -23.646 -14.495 -14.842 1.00 32.97 85 GLY A O 1
ATOM 668 N N . GLU A 1 86 ? -24.497 -13.019 -13.369 1.00 34.22 86 GLU A N 1
ATOM 669 C CA . GLU A 1 86 ? -24.248 -11.753 -14.052 1.00 34.22 86 GLU A CA 1
ATOM 670 C C . GLU A 1 86 ? -22.846 -11.648 -14.684 1.00 34.22 86 GLU A C 1
ATOM 672 O O . GLU A 1 86 ? -21.842 -12.088 -14.115 1.00 34.22 86 GLU A O 1
ATOM 677 N N . GLY A 1 87 ? -22.798 -11.023 -15.867 1.00 39.88 87 GLY A N 1
ATOM 678 C CA . GLY A 1 87 ? -21.623 -10.836 -16.718 1.00 39.88 87 GLY A CA 1
ATOM 679 C C . GLY A 1 87 ? -20.432 -10.179 -16.019 1.00 39.88 87 GLY A C 1
ATOM 680 O O . GLY A 1 87 ? -20.251 -8.964 -16.051 1.00 39.88 87 GLY A O 1
ATOM 681 N N . GLY A 1 88 ? -19.571 -11.010 -15.438 1.00 37.47 88 GLY A N 1
ATOM 682 C CA . GLY A 1 88 ? -18.296 -10.616 -14.859 1.00 37.47 88 GLY A CA 1
ATOM 683 C C . GLY A 1 88 ? -17.177 -11.566 -15.277 1.00 37.47 88 GLY A C 1
ATOM 684 O O . GLY A 1 88 ? -17.357 -12.780 -15.361 1.00 37.47 88 GLY A O 1
ATOM 685 N N . ILE A 1 89 ? -15.977 -11.023 -15.502 1.00 42.81 89 ILE A N 1
ATOM 686 C CA . ILE A 1 89 ? -14.759 -11.818 -15.717 1.00 42.81 89 ILE A CA 1
ATOM 687 C C . ILE A 1 89 ? -14.443 -12.579 -14.417 1.00 42.81 89 ILE A C 1
ATOM 689 O O . ILE A 1 89 ? -13.767 -12.052 -13.530 1.00 42.81 89 ILE A O 1
ATOM 693 N N . ARG A 1 90 ? -14.917 -13.823 -14.284 1.00 42.72 90 ARG A N 1
ATOM 694 C CA . ARG A 1 90 ? -14.554 -14.702 -13.162 1.00 42.72 90 ARG A CA 1
ATOM 695 C C . ARG A 1 90 ? -13.178 -15.319 -13.416 1.00 42.72 90 ARG A C 1
ATOM 697 O O . ARG A 1 90 ? -12.908 -15.893 -14.469 1.00 42.72 90 ARG A O 1
ATOM 704 N N . VAL A 1 91 ? -12.289 -15.181 -12.435 1.00 40.50 91 VAL A N 1
ATOM 705 C CA . VAL A 1 91 ? -11.017 -15.910 -12.367 1.00 40.50 91 VAL A CA 1
ATOM 706 C C . VAL A 1 91 ? -11.324 -17.250 -11.708 1.00 40.50 91 VAL A C 1
ATOM 708 O O . VAL A 1 91 ? -11.676 -17.268 -10.533 1.00 40.50 91 VAL A O 1
ATOM 711 N N . ILE A 1 92 ? -11.236 -18.345 -12.461 1.00 41.28 92 ILE A N 1
ATOM 712 C CA . ILE A 1 92 ? -11.468 -19.699 -11.944 1.00 41.28 92 ILE A CA 1
ATOM 713 C C . ILE A 1 92 ? -10.134 -20.450 -11.916 1.00 41.28 92 ILE A C 1
ATOM 715 O O . ILE A 1 92 ? -9.307 -20.312 -12.825 1.00 41.28 92 ILE A O 1
ATOM 719 N N . GLU A 1 93 ? -9.914 -21.213 -10.848 1.00 33.72 93 GLU A N 1
ATOM 720 C CA . GLU A 1 93 ? -8.791 -22.137 -10.711 1.00 33.72 93 GLU A CA 1
ATOM 721 C C . GLU A 1 93 ? -8.949 -23.317 -11.678 1.00 33.72 93 GLU A C 1
ATOM 723 O O . GLU A 1 93 ? -9.980 -23.976 -11.701 1.00 33.72 93 GLU A O 1
ATOM 728 N N . GLY A 1 94 ? -7.889 -23.579 -12.450 1.00 34.50 94 GLY A N 1
ATOM 729 C CA . GLY A 1 94 ? -7.659 -24.835 -13.164 1.00 34.50 94 GLY A CA 1
ATOM 730 C C . GLY A 1 94 ? -8.543 -25.152 -14.382 1.00 34.50 94 GLY A C 1
ATOM 731 O O . GLY A 1 94 ? -9.742 -25.350 -14.280 1.00 34.50 94 GLY A O 1
ATOM 732 N N . HIS A 1 95 ? -7.907 -25.355 -15.542 1.00 29.38 95 HIS A N 1
ATOM 733 C CA . HIS A 1 95 ? -7.809 -26.682 -16.181 1.00 29.38 95 HIS A CA 1
ATOM 734 C C . HIS A 1 95 ? -6.908 -26.634 -17.431 1.00 29.38 95 HIS A C 1
ATOM 736 O O . HIS A 1 95 ? -6.959 -25.714 -18.252 1.00 29.38 95 HIS A O 1
ATOM 742 N N . ASN A 1 96 ? -6.070 -27.666 -17.573 1.00 40.94 96 ASN A N 1
ATOM 743 C CA . ASN A 1 96 ? -5.274 -27.945 -18.765 1.00 40.94 96 ASN A CA 1
ATOM 744 C C . ASN A 1 96 ? -6.198 -28.387 -19.909 1.00 40.94 96 ASN A C 1
ATOM 746 O O . ASN A 1 96 ? -6.859 -29.413 -19.804 1.00 40.94 96 ASN A O 1
ATOM 750 N N . GLY A 1 97 ? -6.199 -27.647 -21.020 1.00 42.62 97 GLY A N 1
ATOM 751 C CA . GLY A 1 97 ? -6.751 -28.132 -22.294 1.00 42.62 97 GLY A CA 1
ATOM 752 C C . GLY A 1 97 ? -8.184 -27.712 -22.633 1.00 42.62 97 GLY A C 1
ATOM 753 O O . GLY A 1 97 ? -8.713 -28.158 -23.647 1.00 42.62 97 GLY A O 1
ATOM 754 N N . VAL A 1 98 ? -8.808 -26.822 -21.861 1.00 42.50 98 VAL A N 1
ATOM 755 C CA . VAL A 1 98 ? -10.126 -26.269 -22.209 1.00 42.50 98 VAL A CA 1
ATOM 756 C C . VAL A 1 98 ? -9.967 -25.146 -23.247 1.00 42.50 98 VAL A C 1
ATOM 758 O O . VAL A 1 98 ? -9.302 -24.139 -22.987 1.00 42.50 98 VAL A O 1
ATOM 761 N N . LYS A 1 99 ? -10.565 -25.307 -24.442 1.00 51.25 99 LYS A N 1
ATOM 762 C CA . LYS A 1 99 ? -10.683 -24.223 -25.439 1.00 51.25 99 LYS A CA 1
ATOM 763 C C . LYS A 1 99 ? -11.351 -23.016 -24.763 1.00 51.25 99 LYS A C 1
ATOM 765 O O . LYS A 1 99 ? -12.403 -23.172 -24.163 1.00 51.25 99 LYS A O 1
ATOM 770 N N . GLY A 1 100 ? -10.724 -21.840 -24.835 1.00 53.91 100 GLY A N 1
ATOM 771 C CA . GLY A 1 100 ? -11.226 -20.610 -24.203 1.00 53.91 100 GLY A CA 1
ATOM 772 C C . GLY A 1 100 ? -10.534 -20.205 -22.894 1.00 53.91 100 GLY A C 1
ATOM 773 O O . GLY A 1 100 ? -10.772 -19.093 -22.424 1.00 53.91 100 GLY A O 1
ATOM 774 N N . VAL A 1 101 ? -9.633 -21.034 -22.343 1.00 57.12 101 VAL A N 1
ATOM 775 C CA . VAL A 1 101 ? -8.803 -20.687 -21.172 1.00 57.12 101 VAL A CA 1
ATOM 776 C C . VAL A 1 101 ? -7.380 -20.333 -21.610 1.00 57.12 101 VAL A C 1
ATOM 778 O O . VAL A 1 101 ? -6.650 -21.135 -22.192 1.00 57.12 101 VAL A O 1
ATOM 781 N N . TYR A 1 102 ? -6.960 -19.110 -21.309 1.00 61.28 102 TYR A N 1
ATOM 782 C CA . TYR A 1 102 ? -5.676 -18.540 -21.697 1.00 61.28 102 TYR A CA 1
ATOM 783 C C . TYR A 1 102 ? -4.756 -18.401 -20.491 1.00 61.28 102 TYR A C 1
ATOM 785 O O . TYR A 1 102 ? -5.090 -17.767 -19.497 1.00 61.28 102 TYR A O 1
ATOM 793 N N . LYS A 1 103 ? -3.523 -18.896 -20.605 1.00 54.62 103 LYS A N 1
ATOM 794 C CA . LYS A 1 103 ? -2.514 -18.775 -19.536 1.00 54.62 103 LYS A CA 1
ATOM 795 C C . LYS A 1 103 ? -2.043 -17.331 -19.295 1.00 54.62 103 LYS A C 1
ATOM 797 O O . LYS A 1 103 ? -1.435 -17.035 -18.276 1.00 54.62 103 LYS A O 1
ATOM 802 N N . GLN A 1 104 ? -2.286 -16.416 -20.240 1.00 59.69 104 GLN A N 1
ATOM 803 C CA . GLN A 1 104 ? -1.827 -15.026 -20.167 1.00 59.69 104 GLN A CA 1
ATOM 804 C C . GLN A 1 104 ? -2.920 -14.041 -20.595 1.00 59.69 104 GLN A C 1
ATOM 806 O O . GLN A 1 104 ? -3.486 -14.176 -21.681 1.00 59.69 104 GLN A O 1
ATOM 811 N N . LYS A 1 105 ? -3.108 -12.961 -19.818 1.00 63.28 105 LYS A N 1
ATOM 812 C CA . LYS A 1 105 ? -4.067 -11.874 -20.113 1.00 63.28 105 LYS A CA 1
ATOM 813 C C . LYS A 1 105 ? -3.881 -11.271 -21.512 1.00 63.28 105 LYS A C 1
ATOM 815 O O . LYS A 1 105 ? -4.854 -10.973 -22.188 1.00 63.28 105 LYS A O 1
ATOM 820 N N . LYS A 1 106 ? -2.633 -11.127 -21.975 1.00 63.16 106 LYS A N 1
ATOM 821 C CA . LYS A 1 106 ? -2.323 -10.590 -23.316 1.00 63.16 106 LYS A CA 1
ATOM 822 C C . LYS A 1 106 ? -2.822 -11.492 -24.447 1.00 63.16 106 LYS A C 1
ATOM 824 O O . LYS A 1 106 ? -3.191 -10.989 -25.499 1.00 63.16 106 LYS A O 1
ATOM 829 N N . VAL A 1 107 ? -2.820 -12.807 -24.227 1.00 65.50 107 VAL A N 1
ATOM 830 C CA . VAL A 1 107 ? -3.274 -13.785 -25.222 1.00 65.50 107 VAL A CA 1
ATOM 831 C C . VAL A 1 107 ? -4.800 -13.806 -25.275 1.00 65.50 107 VAL A C 1
ATOM 833 O O . VAL A 1 107 ? -5.348 -13.791 -26.370 1.00 65.50 107 VAL A O 1
ATOM 836 N N . LEU A 1 108 ? -5.475 -13.719 -24.121 1.00 69.00 108 LEU A N 1
ATOM 837 C CA . LEU A 1 108 ? -6.928 -13.522 -24.070 1.00 69.00 108 LEU A CA 1
ATOM 838 C C . LEU A 1 108 ? -7.348 -12.235 -24.798 1.00 69.00 108 LEU A C 1
ATOM 840 O O . LEU A 1 108 ? -8.260 -12.269 -25.611 1.00 69.00 108 LEU A O 1
ATOM 844 N N . VAL A 1 109 ? -6.657 -11.117 -24.553 1.00 67.50 109 VAL A N 1
ATOM 845 C CA . VAL A 1 109 ? -6.946 -9.835 -25.221 1.00 67.50 109 VAL A CA 1
ATOM 846 C C . VAL A 1 109 ? -6.763 -9.931 -26.735 1.00 67.50 109 VAL A C 1
ATOM 848 O O . VAL A 1 109 ? -7.622 -9.477 -27.479 1.00 67.50 109 VAL A O 1
ATOM 851 N N . ALA A 1 110 ? -5.677 -10.553 -27.203 1.00 67.88 110 ALA A N 1
ATOM 852 C CA . ALA A 1 110 ? -5.455 -10.753 -28.635 1.00 67.88 110 ALA A CA 1
ATOM 853 C C . ALA A 1 110 ? -6.521 -11.664 -29.269 1.00 67.88 110 ALA A C 1
ATOM 855 O O . ALA A 1 110 ? -6.941 -11.436 -30.402 1.00 67.88 110 ALA A O 1
ATOM 856 N N . HIS A 1 111 ? -6.977 -12.685 -28.543 1.00 70.00 111 HIS A N 1
ATOM 857 C CA . HIS A 1 111 ? -8.074 -13.538 -28.981 1.00 70.00 111 HIS A CA 1
ATOM 858 C C . HIS A 1 111 ? -9.407 -12.781 -29.038 1.00 70.00 111 HIS A C 1
ATOM 860 O O . HIS A 1 111 ? -10.071 -12.837 -30.065 1.00 70.00 111 HIS A O 1
ATOM 866 N N . LEU A 1 112 ? -9.769 -12.033 -27.992 1.00 67.94 112 LEU A N 1
ATOM 867 C CA . LEU A 1 112 ? -10.981 -11.209 -27.972 1.00 67.94 112 LEU A CA 1
ATOM 868 C C . LEU A 1 112 ? -10.967 -10.199 -29.125 1.00 67.94 112 LEU A C 1
ATOM 870 O O . LEU A 1 112 ? -11.907 -10.163 -29.904 1.00 67.94 112 LEU A O 1
ATOM 874 N N . ALA A 1 113 ? -9.860 -9.482 -29.326 1.00 69.38 113 ALA A N 1
ATOM 875 C CA . ALA A 1 113 ? -9.732 -8.521 -30.420 1.00 69.38 113 ALA A CA 1
ATOM 876 C C . ALA A 1 113 ? -9.864 -9.152 -31.823 1.00 69.38 113 ALA A C 1
ATOM 878 O O . ALA A 1 113 ? -10.312 -8.485 -32.746 1.00 69.38 113 ALA A O 1
ATOM 879 N N . SER A 1 114 ? -9.482 -10.423 -32.000 1.00 66.25 114 SER A N 1
ATOM 880 C CA . SER A 1 114 ? -9.484 -11.086 -33.318 1.00 66.25 114 SER A CA 1
ATOM 881 C C . SER A 1 114 ? -10.702 -11.968 -33.593 1.00 66.25 114 SER A C 1
ATOM 883 O O . SER A 1 114 ? -11.066 -12.153 -34.751 1.00 66.25 114 SER A O 1
ATOM 885 N N . LYS A 1 115 ? -11.310 -12.561 -32.562 1.00 68.06 115 LYS A N 1
ATOM 886 C CA . LYS A 1 115 ? -12.420 -13.520 -32.688 1.00 68.06 115 LYS A CA 1
ATOM 887 C C . LYS A 1 115 ? -13.739 -12.998 -32.127 1.00 68.06 115 LYS A C 1
ATOM 889 O O . LYS A 1 115 ? -14.783 -13.446 -32.583 1.00 68.06 115 LYS A O 1
ATOM 894 N N . HIS A 1 116 ? -13.698 -12.050 -31.191 1.00 70.06 116 HIS A N 1
ATOM 895 C CA . HIS A 1 116 ? -14.875 -11.474 -30.532 1.00 70.06 116 HIS A CA 1
ATOM 896 C C . HIS A 1 116 ? -14.751 -9.941 -30.415 1.00 70.06 116 HIS A C 1
ATOM 898 O O . HIS A 1 116 ? -14.706 -9.410 -29.301 1.00 70.06 116 HIS A O 1
ATOM 904 N N . PRO A 1 117 ? -14.647 -9.214 -31.547 1.00 68.88 117 PRO A N 1
ATOM 905 C CA . PRO A 1 117 ? -14.333 -7.783 -31.550 1.00 68.88 117 PRO A CA 1
ATOM 906 C C . PRO A 1 117 ? -15.391 -6.933 -30.831 1.00 68.88 117 PRO A C 1
ATOM 908 O O . PRO A 1 117 ? -15.039 -5.982 -30.141 1.00 68.88 117 PRO A O 1
ATOM 911 N N . THR A 1 118 ? -16.666 -7.320 -30.905 1.00 68.75 118 THR A N 1
ATOM 912 C CA . THR A 1 118 ? -17.780 -6.642 -30.221 1.00 68.75 118 THR A CA 1
ATOM 913 C C . THR A 1 118 ? -17.662 -6.715 -28.697 1.00 68.75 118 THR A C 1
ATOM 915 O O . THR A 1 118 ? -17.836 -5.717 -28.004 1.00 68.75 118 THR A O 1
ATOM 918 N N . GLU A 1 119 ? -17.312 -7.883 -28.161 1.00 64.31 119 GLU A N 1
ATOM 919 C CA . GLU A 1 119 ? -17.119 -8.091 -26.721 1.00 64.31 119 GLU A CA 1
ATOM 920 C C . GLU A 1 119 ? -15.806 -7.478 -26.231 1.00 64.31 119 GLU A C 1
ATOM 922 O O . GLU A 1 119 ? -15.719 -6.968 -25.115 1.00 64.31 119 GLU A O 1
ATOM 927 N N . TYR A 1 120 ? -14.783 -7.457 -27.087 1.00 63.16 120 TYR A N 1
ATOM 928 C CA . TYR A 1 120 ? -13.563 -6.707 -26.820 1.00 63.16 120 TYR A CA 1
ATOM 929 C C . TYR A 1 120 ? -13.845 -5.207 -26.643 1.00 63.16 120 TYR A C 1
ATOM 931 O O . TYR A 1 120 ? -13.380 -4.625 -25.664 1.00 63.16 120 TYR A O 1
ATOM 939 N N . GLU A 1 121 ? -14.621 -4.588 -27.539 1.00 64.88 121 GLU A N 1
ATOM 940 C CA . GLU A 1 121 ? -14.978 -3.168 -27.437 1.00 64.88 121 GLU A CA 1
ATOM 941 C C . GLU A 1 121 ? -15.780 -2.865 -26.168 1.00 64.88 121 GLU A C 1
ATOM 943 O O . GLU A 1 121 ? -15.404 -1.952 -25.431 1.00 64.88 121 GLU A O 1
ATOM 948 N N . LYS A 1 122 ? -16.792 -3.677 -25.835 1.00 63.50 122 LYS A N 1
ATOM 949 C CA . LYS A 1 122 ? -17.563 -3.536 -24.586 1.00 63.50 122 LYS A CA 1
ATOM 950 C C . LYS A 1 122 ? -16.662 -3.575 -23.348 1.00 63.50 122 LYS A C 1
ATOM 952 O O . LYS A 1 122 ? -16.641 -2.625 -22.565 1.00 63.50 122 LYS A O 1
ATOM 957 N N . LEU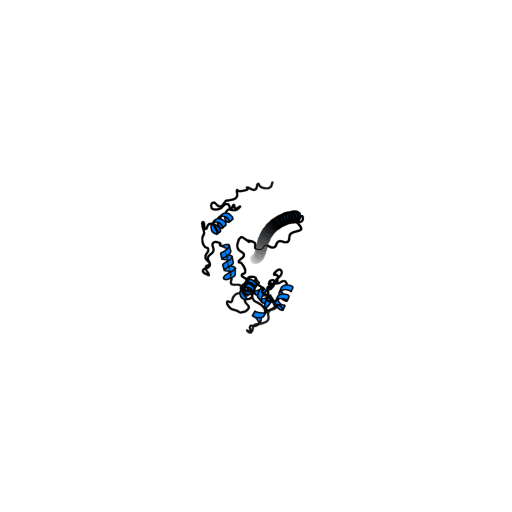 A 1 123 ? -15.800 -4.588 -23.230 1.00 61.97 123 LEU A N 1
ATOM 958 C CA . LEU A 1 123 ? -14.885 -4.735 -22.090 1.00 61.97 123 LEU A CA 1
ATOM 959 C C . LEU A 1 123 ? -13.826 -3.619 -22.014 1.00 61.97 123 LEU A C 1
ATOM 961 O O . LEU A 1 123 ? -13.329 -3.283 -20.933 1.00 61.97 123 LEU A O 1
ATOM 965 N N . VAL A 1 124 ? -13.448 -3.032 -23.151 1.00 59.84 124 VAL A N 1
ATOM 966 C CA . VAL A 1 124 ? -12.581 -1.847 -23.188 1.00 59.84 124 VAL A CA 1
ATOM 967 C C . VAL A 1 124 ? -13.341 -0.608 -22.706 1.00 59.84 124 VAL A C 1
ATO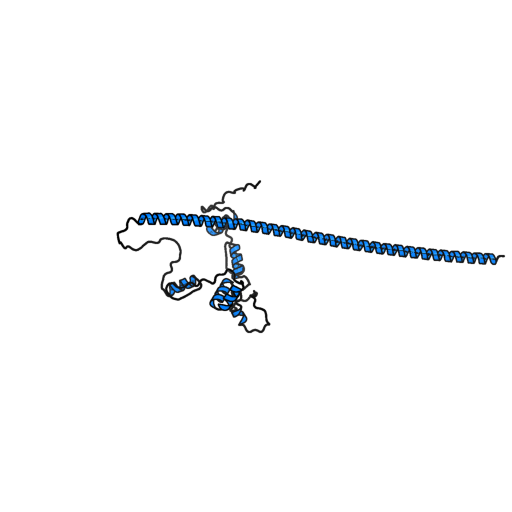M 969 O O . VAL A 1 124 ? -12.793 0.136 -21.887 1.00 59.84 124 VAL A O 1
ATOM 972 N N . THR A 1 125 ? -14.587 -0.405 -23.151 1.00 59.75 125 THR A N 1
ATOM 973 C CA . THR A 1 125 ? -15.430 0.740 -22.753 1.00 59.75 125 THR A CA 1
ATOM 974 C C . THR A 1 125 ? -15.815 0.718 -21.273 1.00 59.75 125 THR A C 1
ATOM 976 O O . THR A 1 125 ? -15.773 1.756 -20.618 1.00 59.75 125 THR A O 1
ATOM 979 N N . GLU A 1 126 ? -16.047 -0.466 -20.705 1.00 58.69 126 GLU A N 1
ATOM 980 C CA . GLU A 1 126 ? -16.299 -0.677 -19.272 1.00 58.69 126 GLU A CA 1
ATOM 981 C C . GLU A 1 126 ? -15.033 -0.534 -18.406 1.00 58.69 126 GLU A C 1
ATOM 983 O O . GLU A 1 126 ? -15.080 -0.592 -17.179 1.00 58.69 126 GLU A O 1
ATOM 988 N N . GLY A 1 127 ? -13.863 -0.333 -19.024 1.00 52.78 127 GLY A N 1
ATOM 989 C CA . GLY A 1 127 ? -12.611 -0.070 -18.319 1.00 52.78 127 GLY A CA 1
ATOM 990 C C . GLY A 1 127 ? -11.875 -1.312 -17.801 1.00 52.78 127 GLY A C 1
ATOM 991 O O . GLY A 1 127 ? -10.812 -1.160 -17.190 1.00 52.78 127 GLY A O 1
ATOM 992 N N . HIS A 1 128 ? -12.340 -2.531 -18.100 1.00 49.22 128 HIS A N 1
ATOM 993 C CA . HIS A 1 128 ? -11.684 -3.788 -17.700 1.00 49.22 128 HIS A CA 1
ATOM 994 C C . HIS A 1 128 ? -10.263 -3.948 -18.291 1.00 49.22 128 HIS A C 1
ATOM 996 O O . HIS A 1 128 ? -9.379 -4.583 -17.690 1.00 49.22 128 HIS A O 1
ATOM 1002 N N . PHE A 1 129 ? -10.002 -3.324 -19.446 1.00 53.69 129 PHE A N 1
ATOM 1003 C CA . PHE A 1 129 ? -8.700 -3.320 -20.133 1.00 53.69 129 PHE A CA 1
ATOM 1004 C C . PHE A 1 129 ? -8.087 -1.918 -20.296 1.00 53.69 129 PHE A C 1
ATOM 1006 O O . PHE A 1 129 ? -7.331 -1.668 -21.238 1.00 53.69 129 PHE A O 1
ATOM 1013 N N . LYS A 1 130 ? -8.360 -0.994 -19.364 1.00 40.78 130 LYS A N 1
ATOM 1014 C CA . LYS A 1 130 ? -7.833 0.381 -19.413 1.00 40.78 130 LYS A CA 1
ATOM 1015 C C . LYS A 1 130 ? -6.299 0.397 -19.560 1.00 40.78 130 LYS A C 1
ATOM 1017 O O . LYS A 1 130 ? -5.569 -0.037 -18.671 1.00 40.78 130 LYS A O 1
ATOM 1022 N N . GLY A 1 131 ? -5.810 0.907 -20.696 1.00 45.78 131 GLY A N 1
ATOM 1023 C CA . GLY A 1 131 ? -4.379 1.073 -20.997 1.00 45.78 131 GLY A CA 1
ATOM 1024 C C . GLY A 1 131 ? -3.713 -0.055 -21.795 1.00 45.78 131 GLY A C 1
ATOM 1025 O O . GLY A 1 131 ? -2.519 0.044 -22.081 1.00 45.78 131 GLY A O 1
ATOM 1026 N N . ILE A 1 132 ? -4.441 -1.103 -22.192 1.00 48.44 132 ILE A N 1
ATOM 1027 C CA . ILE A 1 132 ? -3.935 -2.096 -23.148 1.00 48.44 132 ILE A CA 1
ATOM 1028 C C . ILE A 1 132 ? -4.406 -1.661 -24.535 1.00 48.44 132 ILE A C 1
ATOM 1030 O O . ILE A 1 132 ? -5.578 -1.798 -24.866 1.00 48.44 132 ILE A O 1
ATOM 1034 N N . LYS A 1 133 ? -3.498 -1.081 -25.331 1.00 46.06 133 LYS A N 1
ATOM 1035 C CA . LYS A 1 133 ? -3.781 -0.788 -26.741 1.00 46.06 133 LYS A CA 1
ATOM 1036 C C . LYS A 1 133 ? -4.071 -2.111 -27.468 1.00 46.06 133 LYS A C 1
ATOM 1038 O O . LYS A 1 133 ? -3.354 -3.081 -27.187 1.00 46.06 133 LYS A O 1
ATOM 1043 N N . PRO A 1 134 ? -5.069 -2.165 -28.374 1.00 50.38 134 PRO A N 1
ATOM 1044 C CA . PRO A 1 134 ? -5.241 -3.322 -29.245 1.00 50.38 134 PRO A CA 1
ATOM 1045 C C . PRO A 1 134 ? -3.897 -3.637 -29.916 1.00 50.38 134 PRO A C 1
ATOM 1047 O O . PRO A 1 134 ? -3.148 -2.698 -30.213 1.00 50.38 134 PRO A O 1
ATOM 1050 N N . PRO A 1 135 ? -3.530 -4.924 -30.070 1.00 54.62 135 PRO A N 1
ATOM 1051 C CA . PRO A 1 135 ? -2.289 -5.282 -30.737 1.00 54.62 135 PRO A CA 1
ATOM 1052 C C . PRO A 1 135 ? -2.283 -4.621 -32.115 1.00 54.62 135 PRO A C 1
ATOM 1054 O O . PRO A 1 135 ? -3.144 -4.902 -32.939 1.00 54.62 135 PRO A O 1
ATOM 1057 N N . GLU A 1 136 ? -1.355 -3.684 -32.300 1.00 56.91 136 GLU A N 1
ATOM 1058 C CA . GLU A 1 136 ? -1.222 -2.889 -33.515 1.00 56.91 136 GLU A CA 1
ATOM 1059 C C . GLU A 1 136 ? -1.092 -3.844 -34.703 1.00 56.91 136 GLU A C 1
ATOM 1061 O O . GLU A 1 136 ? -0.184 -4.680 -34.738 1.00 56.91 136 GLU A O 1
ATOM 1066 N N . GLU A 1 137 ? -2.055 -3.780 -35.622 1.00 63.50 137 GLU A N 1
ATOM 1067 C CA . GLU A 1 137 ? -2.072 -4.632 -36.803 1.00 63.50 137 GLU A CA 1
ATOM 1068 C C . GLU A 1 137 ? -0.864 -4.293 -37.671 1.00 63.50 137 GLU A C 1
ATOM 1070 O O . GLU A 1 137 ? -0.779 -3.236 -38.297 1.00 63.50 137 GLU A O 1
ATOM 1075 N N . LEU A 1 138 ? 0.097 -5.208 -37.707 1.00 71.88 138 LEU A N 1
ATOM 1076 C CA . LEU A 1 138 ? 1.276 -5.093 -38.539 1.00 71.88 138 LEU A CA 1
ATOM 1077 C C . LEU A 1 138 ? 0.903 -5.557 -39.944 1.00 71.88 138 LEU A C 1
ATOM 1079 O O . LEU A 1 138 ? 0.743 -6.756 -40.202 1.00 71.88 138 LEU A O 1
ATOM 1083 N N . LYS A 1 139 ? 0.741 -4.583 -40.838 1.00 74.00 139 LYS A N 1
ATOM 1084 C CA . LYS A 1 139 ? 0.453 -4.807 -42.254 1.00 74.00 139 LYS A CA 1
ATOM 1085 C C . LYS A 1 139 ? 1.736 -5.158 -43.000 1.00 74.00 139 LYS A C 1
ATOM 1087 O O . LYS A 1 139 ? 2.794 -4.581 -42.738 1.00 74.00 139 LYS A O 1
ATOM 1092 N N . CYS A 1 140 ? 1.643 -6.103 -43.926 1.00 74.50 140 CYS A N 1
ATOM 1093 C CA . CYS A 1 140 ? 2.731 -6.389 -44.840 1.00 74.50 140 CYS A CA 1
ATOM 1094 C C . CYS A 1 140 ? 2.961 -5.193 -45.780 1.00 74.50 140 CYS A C 1
ATOM 1096 O O . CYS A 1 140 ? 2.003 -4.676 -46.345 1.00 74.50 140 CYS A O 1
ATOM 1098 N N . PRO A 1 141 ? 4.212 -4.736 -45.969 1.00 74.25 141 PRO A N 1
ATOM 1099 C CA . PRO A 1 141 ? 4.522 -3.672 -46.927 1.00 74.25 141 PRO A CA 1
ATOM 1100 C C . PRO A 1 141 ? 4.347 -4.085 -48.395 1.00 74.25 141 PRO A C 1
ATOM 1102 O O . PRO A 1 141 ? 4.317 -3.223 -49.266 1.00 74.25 141 PRO A O 1
ATOM 1105 N N . TYR A 1 142 ? 4.287 -5.391 -48.670 1.00 74.62 142 TYR A N 1
ATOM 1106 C CA . TYR A 1 142 ? 4.349 -5.960 -50.020 1.00 74.62 142 TYR A CA 1
ATOM 1107 C C . TYR A 1 142 ? 3.045 -6.646 -50.451 1.00 74.62 142 TYR A C 1
ATOM 1109 O O . TYR A 1 142 ? 2.898 -7.010 -51.614 1.00 74.62 142 TYR A O 1
ATOM 1117 N N . CYS A 1 143 ? 2.095 -6.835 -49.532 1.00 78.25 143 CYS A N 1
ATOM 1118 C CA . CYS A 1 143 ? 0.754 -7.320 -49.847 1.00 78.25 143 CYS A CA 1
ATOM 1119 C C . CYS A 1 143 ? -0.256 -6.913 -48.768 1.00 78.25 143 CYS A C 1
ATOM 1121 O O . CYS A 1 143 ? 0.100 -6.380 -47.721 1.00 78.25 143 CYS A O 1
ATOM 1123 N N . ASN A 1 144 ? -1.527 -7.247 -48.978 1.00 71.12 144 ASN A N 1
ATOM 1124 C CA . ASN A 1 144 ? -2.616 -6.889 -48.065 1.00 71.12 144 ASN A CA 1
ATOM 1125 C C . ASN A 1 144 ? -2.719 -7.794 -46.816 1.00 71.12 144 ASN A C 1
ATOM 1127 O O . ASN A 1 144 ? -3.742 -7.787 -46.135 1.00 71.12 144 ASN A O 1
ATOM 1131 N N . HIS A 1 145 ? -1.690 -8.585 -46.496 1.00 68.38 145 HIS A N 1
ATOM 1132 C CA . HIS A 1 145 ? -1.697 -9.460 -45.324 1.00 68.38 145 HIS A CA 1
ATOM 1133 C C . HIS A 1 145 ? -1.459 -8.674 -44.029 1.00 68.38 145 HIS A C 1
ATOM 1135 O O . HIS A 1 145 ? -0.498 -7.910 -43.918 1.00 68.38 145 HIS A O 1
ATOM 1141 N N . THR A 1 146 ? -2.298 -8.895 -43.019 1.00 69.75 146 THR A N 1
ATOM 1142 C CA . THR A 1 146 ? -2.208 -8.238 -41.710 1.00 69.75 146 THR A CA 1
ATOM 1143 C C . THR A 1 146 ? -1.972 -9.267 -40.607 1.00 69.75 146 THR A C 1
ATOM 1145 O O . THR A 1 146 ? -2.558 -10.349 -40.595 1.00 69.75 146 THR A O 1
ATOM 1148 N N . THR A 1 147 ? -1.070 -8.962 -39.670 1.00 67.69 147 THR A N 1
ATOM 1149 C CA . THR A 1 147 ? -0.776 -9.844 -38.531 1.00 67.69 147 THR A CA 1
ATOM 1150 C C . THR A 1 147 ? -0.630 -9.054 -37.239 1.00 67.69 147 THR A C 1
ATOM 1152 O O . THR A 1 147 ? -0.157 -7.926 -37.228 1.00 67.69 147 THR A O 1
ATOM 1155 N N . LEU A 1 148 ? -0.967 -9.672 -36.111 1.00 57.75 148 LEU A N 1
ATOM 1156 C CA . LEU A 1 148 ? -0.913 -9.020 -34.795 1.00 57.75 148 LEU A CA 1
ATOM 1157 C C . LEU A 1 148 ? 0.465 -9.108 -34.114 1.00 57.75 148 LEU A C 1
ATOM 1159 O O . LEU A 1 148 ? 0.640 -8.655 -32.982 1.00 57.75 148 LEU A O 1
ATOM 1163 N N . ARG A 1 149 ? 1.451 -9.769 -34.739 1.00 57.28 149 ARG A N 1
ATOM 1164 C CA . ARG A 1 149 ? 2.737 -10.089 -34.102 1.00 57.28 149 ARG A CA 1
ATOM 1165 C C . ARG A 1 149 ? 3.891 -9.935 -35.079 1.00 57.28 149 ARG A C 1
ATOM 1167 O O . ARG A 1 149 ? 3.896 -10.567 -36.129 1.00 57.28 149 ARG A O 1
ATOM 1174 N N . ALA A 1 150 ? 4.929 -9.208 -34.665 1.00 61.47 150 ALA A N 1
ATOM 1175 C CA . ALA A 1 150 ? 6.104 -8.926 -35.497 1.00 61.47 150 ALA A CA 1
ATOM 1176 C C . ALA A 1 150 ? 6.791 -10.193 -36.033 1.00 61.47 150 ALA A C 1
ATOM 1178 O O . ALA A 1 150 ? 7.247 -10.220 -37.170 1.00 61.47 150 ALA A O 1
ATOM 1179 N N . TYR A 1 151 ? 6.809 -11.269 -35.240 1.00 64.44 151 TYR A N 1
ATOM 1180 C CA . TYR A 1 151 ? 7.330 -12.561 -35.686 1.00 64.44 151 TYR A CA 1
ATOM 1181 C C . TYR A 1 151 ? 6.484 -13.185 -36.808 1.00 64.44 151 TYR A C 1
ATOM 1183 O O . TYR A 1 151 ? 7.037 -13.688 -37.783 1.00 64.44 151 TYR A O 1
ATOM 1191 N N . GLY A 1 152 ? 5.153 -13.102 -36.702 1.00 69.31 152 GLY A N 1
ATOM 1192 C CA . GLY A 1 152 ? 4.231 -13.585 -37.733 1.00 69.31 152 GLY A CA 1
ATOM 1193 C C . GLY A 1 152 ? 4.399 -12.813 -39.038 1.00 69.31 152 GLY A C 1
ATOM 1194 O O . GLY A 1 152 ? 4.554 -13.430 -40.088 1.00 69.31 152 GLY A O 1
ATOM 1195 N N . LEU A 1 153 ? 4.509 -11.482 -38.954 1.00 75.19 153 LEU A N 1
ATOM 1196 C CA . LEU A 1 153 ? 4.808 -10.657 -40.120 1.00 75.19 153 LEU A CA 1
ATOM 1197 C C . LEU A 1 153 ? 6.165 -11.019 -40.744 1.00 75.19 153 LEU A C 1
ATOM 1199 O O . LEU A 1 153 ? 6.272 -11.148 -41.959 1.00 75.19 153 LEU A O 1
ATOM 1203 N N . SER A 1 154 ? 7.196 -11.238 -39.922 1.00 69.62 154 SER A N 1
ATOM 1204 C CA . SER A 1 154 ? 8.534 -11.589 -40.414 1.00 69.62 154 SER A CA 1
ATOM 1205 C C . SER A 1 154 ? 8.572 -12.937 -41.139 1.00 69.62 154 SER A C 1
ATOM 1207 O O . SER A 1 154 ? 9.255 -13.067 -42.151 1.00 69.62 154 SER A O 1
ATOM 1209 N N . LEU A 1 155 ? 7.809 -13.928 -40.665 1.00 73.69 155 LEU A N 1
ATOM 1210 C CA . LEU A 1 155 ? 7.673 -15.219 -41.337 1.00 73.69 155 LEU A CA 1
ATOM 1211 C C . LEU A 1 155 ? 6.870 -15.098 -42.630 1.00 73.69 155 LEU A C 1
ATOM 1213 O O . LEU A 1 155 ? 7.250 -15.707 -43.625 1.00 73.69 155 LEU A O 1
ATOM 1217 N N . HIS A 1 156 ? 5.791 -14.311 -42.625 1.00 78.25 156 HIS A N 1
ATOM 1218 C CA . HIS A 1 156 ? 5.000 -14.049 -43.822 1.00 78.25 156 HIS A CA 1
ATOM 1219 C C . HIS A 1 156 ? 5.860 -13.398 -44.914 1.00 78.25 156 HIS A C 1
ATOM 1221 O O . HIS A 1 156 ? 5.917 -13.913 -46.026 1.00 78.25 156 HIS A O 1
ATOM 1227 N N . ILE A 1 157 ? 6.606 -12.342 -44.574 1.00 75.44 157 ILE A N 1
ATOM 1228 C CA . ILE A 1 157 ? 7.514 -11.666 -45.511 1.00 75.44 157 ILE A CA 1
ATOM 1229 C C . ILE A 1 157 ? 8.582 -12.635 -46.027 1.00 75.44 157 ILE A C 1
ATOM 1231 O O . ILE A 1 157 ? 8.823 -12.703 -47.228 1.00 75.44 157 ILE A O 1
ATOM 1235 N N . LYS A 1 158 ? 9.173 -13.443 -45.141 1.00 74.69 158 LYS A N 1
ATOM 1236 C CA . LYS A 1 158 ? 10.195 -14.417 -45.531 1.00 74.69 158 LYS A CA 1
ATOM 1237 C C . LYS A 1 158 ? 9.656 -15.515 -46.457 1.00 74.69 158 LYS A C 1
ATOM 1239 O O . LYS A 1 158 ? 10.387 -15.986 -47.316 1.00 74.69 158 LYS A O 1
ATOM 1244 N N . ARG A 1 159 ? 8.407 -15.949 -46.260 1.00 72.00 159 ARG A N 1
ATOM 1245 C CA . ARG A 1 159 ? 7.805 -17.085 -46.977 1.00 72.00 159 ARG A CA 1
ATOM 1246 C C . ARG A 1 159 ? 7.124 -16.695 -48.287 1.00 72.00 159 ARG A C 1
ATOM 1248 O O . ARG A 1 159 ? 7.138 -17.495 -49.208 1.00 72.00 159 ARG A O 1
ATOM 1255 N N . PHE A 1 160 ? 6.494 -15.524 -48.346 1.00 74.56 160 PHE A N 1
ATOM 1256 C CA . PHE A 1 160 ? 5.662 -15.114 -49.484 1.00 74.56 160 PHE A CA 1
ATOM 1257 C C . PHE A 1 160 ? 6.273 -13.989 -50.319 1.00 74.56 160 PHE A C 1
ATOM 1259 O O . PHE A 1 160 ? 5.832 -13.769 -51.441 1.00 74.56 160 PHE A O 1
ATOM 1266 N N . HIS A 1 161 ? 7.279 -13.288 -49.792 1.00 79.25 161 HIS A N 1
ATOM 1267 C CA . HIS A 1 161 ? 7.985 -12.234 -50.523 1.00 79.25 161 HIS A CA 1
ATOM 1268 C C . HIS A 1 161 ? 9.469 -12.558 -50.749 1.00 79.25 161 HIS A C 1
ATOM 1270 O O . HIS A 1 161 ? 10.165 -11.744 -51.340 1.00 79.25 161 HIS A O 1
ATOM 1276 N N . GLU A 1 162 ? 9.948 -13.724 -50.285 1.00 59.44 162 GLU A N 1
ATOM 1277 C CA . GLU A 1 162 ? 11.342 -14.195 -50.410 1.00 59.44 162 GLU A CA 1
ATOM 1278 C C . GLU A 1 162 ? 12.400 -13.136 -50.037 1.00 59.44 162 GLU A C 1
ATOM 1280 O O . GLU A 1 162 ? 13.509 -13.106 -50.562 1.00 59.44 162 GLU A O 1
ATOM 1285 N N . ILE A 1 163 ? 12.078 -12.262 -49.077 1.00 59.88 163 ILE A N 1
ATOM 1286 C CA . ILE A 1 163 ? 13.009 -11.249 -48.574 1.00 59.88 163 ILE A CA 1
ATOM 1287 C C . ILE A 1 163 ? 13.720 -11.815 -47.347 1.00 59.88 163 ILE A C 1
ATOM 1289 O O . ILE A 1 163 ? 13.092 -12.102 -46.320 1.00 59.88 163 ILE A O 1
ATOM 1293 N N . GLU A 1 164 ? 15.046 -11.941 -47.415 1.00 46.72 164 GLU A N 1
ATOM 1294 C CA . GLU A 1 164 ? 15.860 -12.219 -46.235 1.00 46.72 164 GLU A CA 1
ATOM 1295 C C . GLU A 1 164 ? 15.754 -11.056 -45.239 1.00 46.72 164 GLU A C 1
ATOM 1297 O O . GLU A 1 164 ? 16.413 -10.022 -45.350 1.00 46.72 164 GLU A O 1
ATOM 1302 N N . VAL A 1 165 ? 14.916 -11.222 -44.215 1.00 45.66 165 VAL A N 1
ATOM 1303 C CA . VAL A 1 165 ? 14.889 -10.302 -43.078 1.00 45.66 165 VAL A CA 1
ATOM 1304 C C . VAL A 1 165 ? 16.176 -10.516 -42.282 1.00 45.66 165 VAL A C 1
ATOM 1306 O O . VAL A 1 165 ? 16.276 -11.438 -41.468 1.00 45.66 165 VAL A O 1
ATOM 1309 N N . ALA A 1 166 ? 17.177 -9.671 -42.536 1.00 43.12 166 ALA A N 1
ATOM 1310 C CA . ALA A 1 166 ? 18.420 -9.647 -41.780 1.00 43.12 166 ALA A CA 1
ATOM 1311 C C . ALA A 1 166 ? 18.111 -9.599 -40.276 1.00 43.12 166 ALA A C 1
ATOM 1313 O O . ALA A 1 166 ? 17.429 -8.693 -39.784 1.00 43.12 166 ALA A O 1
ATOM 1314 N N . ARG A 1 167 ? 18.618 -10.587 -39.525 1.00 38.72 167 ARG A N 1
ATOM 1315 C CA . ARG A 1 167 ? 18.617 -10.543 -38.060 1.00 38.72 167 ARG A CA 1
ATOM 1316 C C . ARG A 1 167 ? 19.284 -9.234 -37.646 1.00 38.72 167 ARG A C 1
ATOM 1318 O O . ARG A 1 167 ? 20.449 -9.010 -37.955 1.00 38.72 167 ARG A O 1
ATOM 1325 N N . ALA A 1 168 ? 18.546 -8.380 -36.942 1.00 41.53 168 ALA A N 1
ATOM 1326 C CA . ALA A 1 168 ? 19.078 -7.165 -36.344 1.00 41.53 168 ALA A CA 1
ATOM 1327 C C . ALA A 1 168 ? 20.105 -7.536 -35.260 1.00 41.53 168 ALA A C 1
ATOM 1329 O O . ALA A 1 168 ? 19.785 -7.670 -34.081 1.00 41.53 168 ALA A O 1
ATOM 1330 N N . GLY A 1 169 ? 21.347 -7.731 -35.690 1.00 32.75 169 GLY A N 1
ATOM 1331 C CA . GLY A 1 169 ? 22.512 -7.971 -34.862 1.00 32.75 169 GLY A CA 1
ATOM 1332 C C . GLY A 1 169 ? 23.735 -7.392 -35.560 1.00 32.75 169 GLY A C 1
ATOM 1333 O O . GLY A 1 169 ? 24.168 -7.918 -36.570 1.00 32.75 169 GLY A O 1
ATOM 1334 N N . GLY A 1 170 ? 24.257 -6.294 -35.012 1.00 31.94 170 GLY A N 1
ATOM 1335 C CA . GLY A 1 170 ? 25.669 -5.913 -35.096 1.00 31.94 170 GLY A CA 1
ATOM 1336 C C . GLY A 1 170 ? 26.301 -5.674 -36.476 1.00 31.94 170 GLY A C 1
ATOM 1337 O O . GLY A 1 170 ? 26.766 -6.598 -37.119 1.00 31.94 170 GLY A O 1
ATOM 1338 N N . ALA A 1 171 ? 26.535 -4.390 -36.763 1.00 35.47 171 ALA A N 1
ATOM 1339 C CA . ALA A 1 171 ? 27.698 -3.857 -37.487 1.00 35.47 171 ALA A CA 1
ATOM 1340 C C . ALA A 1 171 ? 27.823 -4.052 -39.021 1.00 35.47 171 ALA A C 1
ATOM 1342 O O . ALA A 1 171 ? 27.696 -5.131 -39.575 1.00 35.47 171 ALA A O 1
ATOM 1343 N N . LYS A 1 172 ? 28.252 -2.942 -39.652 1.00 34.47 172 LYS A N 1
ATOM 1344 C CA . LYS A 1 172 ? 28.807 -2.770 -41.014 1.00 34.47 172 LYS A CA 1
ATOM 1345 C C . LYS A 1 172 ? 27.803 -2.753 -42.180 1.00 34.47 172 LYS A C 1
ATOM 1347 O O . LYS A 1 172 ? 27.594 -3.735 -42.873 1.00 34.47 172 LYS A O 1
ATOM 1352 N N . LYS A 1 173 ? 27.302 -1.551 -42.494 1.00 33.97 173 LYS A N 1
ATOM 1353 C CA . LYS A 1 173 ? 26.749 -1.224 -43.819 1.00 33.97 173 LYS A CA 1
ATOM 1354 C C . LYS A 1 173 ? 27.902 -0.768 -44.725 1.00 33.97 173 LYS A C 1
ATOM 1356 O O . LYS A 1 173 ? 28.365 0.364 -44.587 1.00 33.97 173 LYS A O 1
ATOM 1361 N N . ARG A 1 174 ? 28.390 -1.645 -45.612 1.00 37.84 174 ARG A N 1
ATOM 1362 C CA . ARG A 1 174 ? 29.091 -1.210 -46.832 1.00 37.84 174 ARG A CA 1
ATOM 1363 C C . ARG A 1 174 ? 28.034 -0.724 -47.825 1.00 37.84 174 ARG A C 1
ATOM 1365 O O . ARG A 1 174 ? 26.945 -1.285 -47.900 1.00 37.84 174 ARG A O 1
ATOM 1372 N N . LYS A 1 175 ? 28.341 0.395 -48.475 1.00 34.22 175 LYS A N 1
ATOM 1373 C CA . LYS A 1 175 ? 27.536 1.039 -49.511 1.00 34.22 175 LYS A CA 1
ATOM 1374 C C . LYS A 1 175 ? 27.873 0.405 -50.861 1.00 34.22 175 LYS A C 1
ATOM 1376 O O . LYS A 1 175 ? 29.049 0.212 -51.142 1.00 34.22 175 LYS A O 1
ATOM 1381 N N . ALA A 1 176 ? 26.850 0.192 -51.666 1.00 32.66 176 ALA A N 1
ATOM 1382 C CA . ALA A 1 176 ? 26.854 0.324 -53.118 1.00 32.66 176 ALA A CA 1
ATOM 1383 C C . ALA A 1 176 ? 25.627 1.239 -53.397 1.00 32.66 176 ALA A C 1
ATOM 1385 O O . ALA A 1 176 ? 24.697 1.240 -52.588 1.00 32.66 176 ALA A O 1
ATOM 1386 N N . GLU A 1 177 ? 25.564 2.150 -54.358 1.00 32.28 177 GLU A N 1
ATOM 1387 C CA . GLU A 1 177 ? 26.233 2.267 -55.648 1.00 32.28 177 GLU A CA 1
ATOM 1388 C C . GLU A 1 177 ? 26.420 3.749 -56.019 1.00 32.28 177 GLU A C 1
ATOM 1390 O O . GLU A 1 177 ? 25.871 4.665 -55.401 1.00 32.28 177 GLU A O 1
ATOM 1395 N N . GLU A 1 178 ? 27.250 3.920 -57.033 1.00 38.75 178 GLU A N 1
ATOM 1396 C CA . GLU A 1 178 ? 27.603 5.104 -57.797 1.00 38.75 178 GLU A CA 1
ATOM 1397 C C . GLU A 1 178 ? 26.432 5.605 -58.659 1.00 38.75 178 GLU A C 1
ATOM 1399 O O . GLU A 1 178 ? 25.766 4.823 -59.332 1.00 38.75 178 GLU A O 1
ATOM 1404 N N . LYS A 1 179 ? 26.201 6.922 -58.656 1.00 30.88 179 LYS A N 1
ATOM 1405 C CA . LYS A 1 179 ? 25.709 7.678 -59.815 1.00 30.88 179 LYS A CA 1
ATOM 1406 C C . LYS A 1 179 ? 26.086 9.145 -59.628 1.00 30.88 179 LYS A C 1
ATOM 1408 O O . LYS A 1 179 ? 25.650 9.790 -58.675 1.00 30.88 179 LYS A O 1
ATOM 1413 N N . VAL A 1 180 ? 26.946 9.611 -60.524 1.00 33.72 180 VAL A N 1
ATOM 1414 C CA . VAL A 1 180 ? 27.366 11.001 -60.689 1.00 33.72 180 VAL A CA 1
ATOM 1415 C C . VAL A 1 180 ? 26.259 11.755 -61.425 1.00 33.72 180 VAL A C 1
ATOM 1417 O O . VAL A 1 180 ? 25.837 11.331 -62.497 1.00 33.72 180 VAL A O 1
ATOM 1420 N N . VAL A 1 181 ? 25.806 12.859 -60.836 1.00 32.62 181 VAL A N 1
ATOM 1421 C CA . VAL A 1 181 ? 25.341 14.058 -61.542 1.00 32.62 181 VAL A CA 1
ATOM 1422 C C . VAL A 1 181 ? 25.985 15.210 -60.775 1.00 32.62 181 VAL A C 1
ATOM 1424 O O . VAL A 1 181 ? 25.736 15.366 -59.577 1.00 32.62 181 VAL A O 1
ATOM 1427 N N . GLU A 1 182 ? 26.914 15.898 -61.432 1.00 41.16 182 GLU A N 1
ATOM 1428 C CA . GLU A 1 182 ? 27.562 17.112 -60.937 1.00 41.16 182 GLU A CA 1
ATOM 1429 C C . GLU A 1 182 ? 26.592 18.303 -60.999 1.00 41.16 182 GLU A C 1
ATOM 1431 O O . GLU A 1 182 ? 25.588 18.247 -61.703 1.00 41.16 182 GLU A O 1
ATOM 1436 N N . GLU A 1 183 ? 26.946 19.361 -60.260 1.00 40.72 183 GLU A N 1
ATOM 1437 C CA . GLU A 1 183 ? 26.285 20.674 -60.130 1.00 40.72 183 GLU A CA 1
ATOM 1438 C C . GLU A 1 183 ? 25.275 20.822 -58.972 1.00 40.72 183 GLU A C 1
ATOM 1440 O O . GLU A 1 183 ? 24.066 20.723 -59.135 1.00 40.72 183 GLU A O 1
ATOM 1445 N N . GLU A 1 184 ? 25.816 21.060 -57.765 1.00 42.03 184 GLU A N 1
ATOM 1446 C CA . GLU A 1 184 ? 25.357 22.036 -56.745 1.00 42.03 184 GLU A CA 1
ATOM 1447 C C . GLU A 1 184 ? 26.292 21.930 -55.509 1.00 42.03 184 GLU A C 1
ATOM 1449 O O . GLU A 1 184 ? 25.924 21.469 -54.420 1.00 42.03 184 GLU A O 1
ATOM 1454 N N . GLU A 1 185 ? 27.570 22.286 -55.682 1.00 41.75 185 GLU A N 1
ATOM 1455 C CA . GLU A 1 185 ? 28.611 22.061 -54.663 1.00 41.75 185 GLU A CA 1
ATOM 1456 C C . GLU A 1 185 ? 28.595 23.029 -53.463 1.00 41.75 185 GLU A C 1
ATOM 1458 O O . GLU A 1 185 ? 29.235 22.736 -52.452 1.00 41.75 185 GLU A O 1
ATOM 1463 N N . ASP A 1 186 ? 27.766 24.077 -53.450 1.00 42.22 186 ASP A N 1
ATOM 1464 C CA . ASP A 1 186 ? 27.661 24.981 -52.288 1.00 42.22 186 ASP A CA 1
ATOM 1465 C C . ASP A 1 186 ? 26.633 24.547 -51.216 1.00 42.22 186 ASP A C 1
ATOM 1467 O O . ASP A 1 186 ? 26.610 25.062 -50.097 1.00 42.22 186 ASP A O 1
ATOM 1471 N N . ASN A 1 187 ? 25.829 23.505 -51.464 1.00 49.75 187 ASN A N 1
ATOM 1472 C CA . ASN A 1 187 ? 24.770 23.052 -50.540 1.00 49.75 187 ASN A CA 1
ATOM 1473 C C . ASN A 1 187 ? 25.215 21.905 -49.592 1.00 49.75 187 ASN A C 1
ATOM 1475 O O . ASN A 1 187 ? 24.468 21.431 -48.726 1.00 49.75 187 ASN A O 1
ATOM 1479 N N . SER A 1 188 ? 26.452 21.404 -49.727 1.00 56.66 188 SER A N 1
ATOM 1480 C CA . SER A 1 188 ? 26.926 20.223 -48.978 1.00 56.66 188 SER A CA 1
ATOM 1481 C C . SER A 1 188 ? 27.399 20.555 -47.553 1.00 56.66 188 SER A C 1
ATOM 1483 O O . SER A 1 188 ? 27.174 19.776 -46.618 1.00 56.66 188 SER A O 1
ATOM 1485 N N . GLU A 1 189 ? 28.040 21.710 -47.369 1.00 61.25 189 GLU A N 1
ATOM 1486 C CA . GLU A 1 189 ? 28.611 22.189 -46.103 1.00 61.25 189 GLU A CA 1
ATOM 1487 C C . GLU A 1 189 ? 27.511 22.649 -45.135 1.00 61.25 189 GLU A C 1
ATOM 1489 O O . GLU A 1 189 ? 27.472 22.230 -43.970 1.00 61.25 189 GLU A O 1
ATOM 1494 N N . GLU A 1 190 ? 26.543 23.422 -45.631 1.00 64.38 190 GLU A N 1
ATOM 1495 C CA . GLU A 1 190 ? 25.425 23.924 -44.832 1.00 64.38 190 GLU A CA 1
ATOM 1496 C C . GLU A 1 190 ? 24.485 22.790 -44.390 1.00 64.38 190 GLU A C 1
ATOM 1498 O O . GLU A 1 190 ? 24.117 22.683 -43.216 1.00 64.38 190 GLU A O 1
ATOM 1503 N N . LYS A 1 191 ? 24.189 21.834 -45.279 1.00 65.31 191 LYS A N 1
ATOM 1504 C CA . LYS A 1 191 ? 23.407 20.628 -44.957 1.00 65.31 191 LYS A CA 1
ATOM 1505 C C . LYS A 1 191 ? 24.120 19.731 -43.938 1.00 65.31 191 LYS A C 1
ATOM 1507 O O . LYS A 1 191 ? 23.471 19.127 -43.076 1.00 65.31 191 LYS A O 1
ATOM 1512 N N . LYS A 1 192 ? 25.460 19.664 -43.964 1.00 70.56 192 LYS A N 1
ATOM 1513 C CA . LYS A 1 192 ? 26.273 18.995 -42.925 1.00 70.56 192 LYS A CA 1
ATOM 1514 C C . LYS A 1 192 ? 26.217 19.750 -41.589 1.00 70.56 192 LYS A C 1
ATOM 1516 O O . LYS A 1 192 ? 26.102 19.092 -40.549 1.00 70.56 192 LYS A O 1
ATOM 1521 N N . LYS A 1 193 ? 26.258 21.088 -41.593 1.00 73.62 193 LYS A N 1
ATOM 1522 C CA . LYS A 1 193 ? 26.102 21.940 -40.395 1.00 73.62 193 LYS A CA 1
ATOM 1523 C C . LYS A 1 193 ? 24.712 21.768 -39.765 1.00 73.62 193 LYS A C 1
ATOM 1525 O O . LYS A 1 193 ? 24.641 21.389 -38.595 1.00 73.62 193 LYS A O 1
ATOM 1530 N N . ARG A 1 194 ? 23.630 21.857 -40.551 1.00 70.69 194 ARG A N 1
ATOM 1531 C CA . ARG A 1 194 ? 22.239 21.611 -40.109 1.00 70.69 194 ARG A CA 1
ATOM 1532 C C . ARG A 1 194 ? 22.050 20.209 -39.507 1.00 70.69 194 ARG A C 1
ATOM 1534 O O . ARG A 1 194 ? 21.508 20.066 -38.416 1.00 70.69 194 ARG A O 1
ATOM 1541 N N . ARG A 1 195 ? 22.604 19.158 -40.131 1.00 72.44 195 ARG A N 1
ATOM 1542 C CA . ARG A 1 195 ? 22.574 17.780 -39.582 1.00 72.44 195 ARG A CA 1
ATOM 1543 C C . ARG A 1 195 ? 23.360 17.622 -38.272 1.00 72.44 195 ARG A C 1
ATOM 1545 O O . ARG A 1 195 ? 23.008 16.780 -37.442 1.00 72.44 195 ARG A O 1
ATOM 1552 N N . LYS A 1 196 ? 24.454 18.370 -38.081 1.00 76.44 196 LYS A N 1
ATOM 1553 C CA . LYS A 1 196 ? 25.227 18.380 -36.823 1.00 76.44 196 LYS A CA 1
ATOM 1554 C C . LYS A 1 196 ? 24.461 19.107 -35.713 1.00 76.44 196 LYS A C 1
ATOM 1556 O O . LYS A 1 196 ? 24.438 18.607 -34.588 1.00 76.44 196 LYS A O 1
ATOM 1561 N N . GLU A 1 197 ? 23.828 20.232 -36.030 1.00 80.44 197 GLU A N 1
ATOM 1562 C CA . GLU A 1 197 ? 22.946 20.997 -35.137 1.00 80.44 197 GLU A CA 1
ATOM 1563 C C . GLU A 1 197 ? 21.752 20.150 -34.670 1.00 80.44 197 GLU A C 1
ATOM 1565 O O . GLU A 1 197 ? 21.573 19.947 -33.470 1.00 80.44 197 GLU A O 1
ATOM 1570 N N . GLU A 1 198 ? 21.033 19.510 -35.596 1.00 79.38 198 GLU A N 1
ATOM 1571 C CA . GLU A 1 198 ? 19.870 18.664 -35.294 1.00 79.38 198 GLU A CA 1
ATOM 1572 C C . GLU A 1 198 ? 20.241 17.464 -34.396 1.00 79.38 198 GLU A C 1
ATOM 1574 O O . GLU A 1 198 ? 19.524 17.100 -33.459 1.00 79.38 198 GLU A O 1
ATOM 1579 N N . LYS A 1 199 ? 21.420 16.858 -34.614 1.00 80.19 199 LYS A N 1
ATOM 1580 C CA . LYS A 1 199 ? 21.955 15.805 -33.731 1.00 80.19 199 LYS A CA 1
ATOM 1581 C C . LYS A 1 199 ? 22.287 16.330 -32.331 1.00 80.19 199 LYS A C 1
ATOM 1583 O O . LYS A 1 199 ? 22.068 15.612 -31.350 1.00 80.19 199 LYS A O 1
ATOM 1588 N N . LYS A 1 200 ? 22.829 17.549 -32.215 1.00 85.38 200 LYS A N 1
ATOM 1589 C CA . LYS A 1 200 ? 23.094 18.194 -30.917 1.00 85.38 200 LYS A CA 1
ATOM 1590 C C . LYS A 1 200 ? 21.784 18.493 -30.189 1.00 85.38 200 LYS A C 1
ATOM 1592 O O . LYS A 1 200 ? 21.695 18.207 -28.996 1.00 85.38 200 LYS A O 1
ATOM 1597 N N . GLU A 1 201 ? 20.773 18.989 -30.893 1.00 86.19 201 GLU A N 1
ATOM 1598 C CA . GLU A 1 201 ? 19.455 19.287 -30.335 1.00 86.19 201 GLU A CA 1
ATOM 1599 C C . GLU A 1 201 ? 18.737 18.018 -29.853 1.00 86.19 201 GLU A C 1
ATOM 1601 O O . GLU A 1 201 ? 18.328 17.949 -28.694 1.00 86.19 201 GLU A O 1
ATOM 1606 N N . LYS A 1 202 ? 18.705 16.948 -30.663 1.00 85.56 202 LYS A N 1
ATOM 1607 C CA . LYS A 1 202 ? 18.169 15.634 -30.250 1.00 85.56 202 LYS A CA 1
ATOM 1608 C C . LYS A 1 202 ? 18.879 15.085 -29.009 1.00 85.56 202 LYS A C 1
ATOM 1610 O O . LYS A 1 202 ? 18.242 14.521 -28.119 1.00 85.56 202 LYS A O 1
ATOM 1615 N N . LYS A 1 203 ? 20.199 15.283 -28.897 1.00 86.06 203 LYS A N 1
ATOM 1616 C CA . LYS A 1 203 ? 20.977 14.892 -27.707 1.00 86.06 203 LYS A CA 1
ATOM 1617 C C . LYS A 1 203 ? 20.635 15.745 -26.478 1.00 86.06 203 LYS A C 1
ATOM 1619 O O . LYS A 1 203 ? 20.683 15.219 -25.368 1.00 86.06 203 LYS A O 1
ATOM 1624 N N . ARG A 1 204 ? 20.306 17.032 -26.650 1.00 88.38 204 ARG A N 1
ATOM 1625 C CA . ARG A 1 204 ? 19.833 17.915 -25.566 1.00 88.38 204 ARG A CA 1
ATOM 1626 C C . ARG A 1 204 ? 18.441 17.495 -25.088 1.00 88.38 204 ARG A C 1
ATOM 1628 O O . ARG A 1 204 ? 18.305 17.226 -23.899 1.00 88.38 204 ARG A O 1
ATOM 1635 N N . LYS A 1 205 ? 17.487 17.302 -26.007 1.00 88.19 205 LYS A N 1
ATOM 1636 C CA . LYS A 1 205 ? 16.121 16.824 -25.713 1.00 88.19 205 LYS A CA 1
ATOM 1637 C C . LYS A 1 205 ? 16.129 15.495 -24.953 1.00 88.19 205 LYS A C 1
ATOM 1639 O O . LYS A 1 205 ? 15.596 15.413 -23.854 1.00 88.19 205 LYS A O 1
ATOM 1644 N N . LYS A 1 206 ? 16.893 14.504 -25.430 1.00 88.94 206 LYS A N 1
ATOM 1645 C CA . LYS A 1 206 ? 17.047 13.211 -24.736 1.00 88.94 206 LYS A CA 1
ATOM 1646 C C . LYS A 1 206 ? 17.630 13.343 -23.319 1.00 88.94 206 LYS A C 1
ATOM 1648 O O . LYS A 1 206 ? 17.250 12.602 -22.418 1.00 88.94 206 LYS A O 1
ATOM 1653 N N . LYS A 1 207 ? 18.569 14.277 -23.099 1.00 89.31 207 LYS A N 1
ATOM 1654 C CA . LYS A 1 207 ? 19.118 14.551 -21.757 1.00 89.31 207 LYS A CA 1
ATOM 1655 C C . LYS A 1 207 ? 18.097 15.224 -20.840 1.00 89.31 207 LYS A C 1
ATOM 1657 O O . LYS A 1 207 ? 18.162 15.003 -19.632 1.00 89.31 207 LYS A O 1
ATOM 1662 N N . GLU A 1 208 ? 17.222 16.072 -21.372 1.00 92.00 208 GLU A N 1
ATOM 1663 C CA . GLU A 1 208 ? 16.140 16.681 -20.595 1.00 92.00 208 GLU A CA 1
ATOM 1664 C C . GLU A 1 208 ? 15.067 15.666 -20.221 1.00 92.00 208 GLU A C 1
ATOM 1666 O O . GLU A 1 208 ? 14.739 15.575 -19.041 1.00 92.00 208 GLU A O 1
ATOM 1671 N N . GLU A 1 209 ? 14.635 14.823 -21.159 1.00 90.94 209 GLU A N 1
ATOM 1672 C CA . GLU A 1 209 ? 13.709 13.716 -20.887 1.00 90.94 209 GLU A CA 1
ATOM 1673 C C . GLU A 1 209 ? 14.256 12.787 -19.791 1.00 90.94 209 GLU A C 1
ATOM 1675 O O . GLU A 1 209 ? 13.570 12.492 -18.814 1.00 90.94 209 GLU A O 1
ATOM 1680 N N . GLU A 1 210 ? 15.537 12.402 -19.869 1.00 91.75 210 GLU A N 1
ATOM 1681 C CA . GLU A 1 210 ? 16.175 11.563 -18.844 1.00 91.75 210 GLU A CA 1
ATOM 1682 C C . GLU A 1 210 ? 16.256 12.272 -17.473 1.00 91.75 210 GLU A C 1
ATOM 1684 O O . GLU A 1 210 ? 16.174 11.637 -16.413 1.00 91.75 210 GLU A O 1
ATOM 1689 N N . LYS A 1 211 ? 16.424 13.603 -17.453 1.00 92.44 211 LYS A N 1
ATOM 1690 C CA . LYS A 1 211 ? 16.382 14.399 -16.213 1.00 92.44 211 LYS A CA 1
ATOM 1691 C C . LYS A 1 211 ? 14.967 14.455 -15.643 1.00 92.44 211 LYS A C 1
ATOM 1693 O O . LYS A 1 211 ? 14.817 14.343 -14.424 1.00 92.44 211 LYS A O 1
ATOM 1698 N N . GLU A 1 212 ? 13.956 14.627 -16.485 1.00 92.19 212 GLU A N 1
ATOM 1699 C CA . GLU A 1 212 ? 12.553 14.669 -16.084 1.00 92.19 212 GLU A CA 1
ATOM 1700 C C . GLU A 1 212 ? 12.090 13.313 -15.542 1.00 92.19 212 GLU A C 1
ATOM 1702 O O . GLU A 1 212 ? 11.521 13.244 -14.453 1.00 92.19 212 GLU A O 1
ATOM 1707 N N . GLU A 1 213 ? 12.440 12.214 -16.210 1.00 92.12 213 GLU A N 1
ATOM 1708 C CA . GLU A 1 213 ? 12.141 10.858 -15.749 1.00 92.12 213 GLU A CA 1
ATOM 1709 C C . GLU A 1 213 ? 12.795 10.576 -14.383 1.00 92.12 213 GLU A C 1
ATOM 1711 O O . GLU A 1 213 ? 12.161 10.055 -13.459 1.00 92.12 213 GLU A O 1
ATOM 1716 N N . LYS A 1 214 ? 14.043 11.029 -14.181 1.00 92.38 214 LYS A N 1
ATOM 1717 C CA . LYS A 1 214 ? 14.714 10.970 -12.869 1.00 92.38 214 LYS A CA 1
ATOM 1718 C C . LYS A 1 214 ? 14.004 11.809 -11.803 1.00 92.38 214 LYS A C 1
ATOM 1720 O O . LYS A 1 214 ? 14.012 11.406 -10.636 1.00 92.38 214 LYS A O 1
ATOM 1725 N N . ARG A 1 215 ? 13.420 12.962 -12.155 1.00 92.88 215 ARG A N 1
ATOM 1726 C CA . ARG A 1 215 ? 12.616 13.787 -11.231 1.00 92.88 215 ARG A CA 1
ATOM 1727 C C . ARG A 1 215 ? 11.326 13.059 -10.849 1.00 92.88 215 ARG A C 1
ATOM 1729 O O . ARG A 1 215 ? 11.102 12.869 -9.654 1.00 92.88 215 ARG A O 1
ATOM 1736 N N . LYS A 1 216 ? 10.580 12.536 -11.830 1.00 94.12 216 LYS A N 1
ATOM 1737 C CA . LYS A 1 216 ? 9.357 11.738 -11.619 1.00 94.12 216 LYS A CA 1
ATOM 1738 C C . LYS A 1 216 ? 9.623 10.519 -10.732 1.00 94.12 216 LYS A C 1
ATOM 1740 O O . LYS A 1 216 ? 8.946 10.322 -9.727 1.00 94.12 216 LYS A O 1
ATOM 1745 N N . MET A 1 217 ? 10.694 9.768 -10.999 1.00 91.75 217 MET A N 1
ATOM 1746 C CA . MET A 1 217 ? 11.079 8.611 -10.180 1.00 91.75 217 MET A CA 1
ATOM 1747 C C . MET A 1 217 ? 11.446 8.996 -8.733 1.00 91.75 217 MET A C 1
ATOM 1749 O O . MET A 1 217 ? 11.180 8.241 -7.793 1.00 91.75 217 MET A O 1
ATOM 1753 N N . LYS A 1 218 ? 12.089 10.153 -8.517 1.00 92.88 218 LYS A N 1
ATOM 1754 C CA . LYS A 1 218 ? 12.398 10.654 -7.164 1.00 92.88 218 LYS A CA 1
ATOM 1755 C C . LYS A 1 218 ? 11.133 11.070 -6.416 1.00 92.88 218 LYS A C 1
ATOM 1757 O O . LYS A 1 218 ? 11.024 10.769 -5.228 1.00 92.88 218 LYS A O 1
ATOM 1762 N N . GLU A 1 219 ? 10.205 11.734 -7.093 1.00 93.38 219 GLU A N 1
ATOM 1763 C CA . GLU A 1 219 ? 8.921 12.144 -6.527 1.00 93.38 219 GLU A CA 1
ATOM 1764 C C . GLU A 1 219 ? 8.062 10.932 -6.151 1.00 93.38 219 GLU A C 1
ATOM 1766 O O . GLU A 1 219 ? 7.591 10.836 -5.019 1.00 93.38 219 GLU A O 1
ATOM 1771 N N . GLU A 1 220 ? 7.960 9.936 -7.031 1.00 93.50 220 GLU A N 1
ATOM 1772 C CA . GLU A 1 220 ? 7.221 8.703 -6.756 1.00 93.50 220 GLU A CA 1
ATOM 1773 C C . GLU A 1 220 ? 7.804 7.951 -5.544 1.00 93.50 220 GLU A C 1
ATOM 1775 O O . GLU A 1 220 ? 7.076 7.477 -4.669 1.00 93.50 220 GLU A O 1
ATOM 1780 N N . LYS A 1 221 ? 9.139 7.910 -5.415 1.00 91.69 221 LYS A N 1
ATOM 1781 C CA . LYS A 1 221 ? 9.808 7.353 -4.227 1.00 91.69 221 LYS A CA 1
ATOM 1782 C C . LYS A 1 221 ? 9.476 8.122 -2.947 1.00 91.69 221 LYS A C 1
ATOM 1784 O O . LYS A 1 221 ? 9.399 7.491 -1.893 1.00 91.69 221 LYS A O 1
ATOM 1789 N N . ARG A 1 222 ? 9.304 9.448 -3.007 1.00 92.75 222 ARG A N 1
ATOM 1790 C CA . ARG A 1 222 ? 8.867 10.260 -1.856 1.00 92.75 222 ARG A CA 1
ATOM 1791 C C . ARG A 1 222 ? 7.422 9.931 -1.485 1.00 92.75 222 ARG A C 1
ATOM 1793 O O . ARG A 1 222 ? 7.193 9.561 -0.337 1.00 92.75 222 ARG A O 1
ATOM 1800 N N . LYS A 1 223 ? 6.507 9.914 -2.460 1.00 93.62 223 LYS A N 1
ATOM 1801 C CA . LYS A 1 2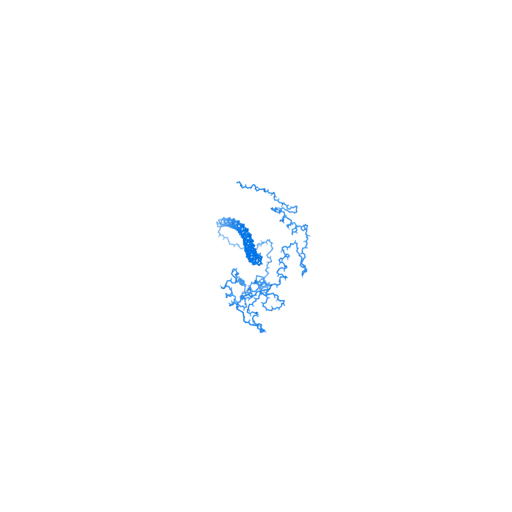23 ? 5.093 9.542 -2.262 1.00 93.62 223 LYS A CA 1
ATOM 1802 C C . LYS A 1 223 ? 4.947 8.145 -1.648 1.00 93.62 223 LYS A C 1
ATOM 1804 O O . LYS A 1 223 ? 4.260 7.977 -0.646 1.00 93.62 223 LYS A O 1
ATOM 1809 N N . ARG A 1 224 ? 5.687 7.147 -2.152 1.00 91.88 224 ARG A N 1
ATOM 1810 C CA . ARG A 1 224 ? 5.705 5.784 -1.577 1.00 91.88 224 ARG A CA 1
ATOM 1811 C C . ARG A 1 224 ? 6.217 5.749 -0.132 1.00 91.88 224 ARG A C 1
ATOM 1813 O O . ARG A 1 224 ? 5.723 4.958 0.668 1.00 91.88 224 ARG A O 1
ATOM 1820 N N . LYS A 1 225 ? 7.229 6.554 0.215 1.00 91.75 225 LYS A N 1
ATOM 1821 C CA . LYS A 1 225 ? 7.741 6.641 1.596 1.00 91.75 225 LYS A CA 1
ATOM 1822 C C . LYS A 1 225 ? 6.720 7.283 2.530 1.00 91.75 225 LYS A C 1
ATOM 1824 O O . LYS A 1 225 ? 6.528 6.781 3.632 1.00 91.75 225 LYS A O 1
ATOM 1829 N N . GLU A 1 226 ? 6.063 8.344 2.079 1.00 92.69 226 GLU A N 1
ATOM 1830 C CA . GLU A 1 226 ? 5.024 9.029 2.844 1.00 92.69 226 GLU A CA 1
ATOM 1831 C C . GLU A 1 226 ? 3.808 8.126 3.075 1.00 92.69 226 GLU A C 1
ATOM 1833 O O . GLU A 1 226 ? 3.375 7.967 4.211 1.00 92.69 226 GLU A O 1
ATOM 1838 N N . GLN A 1 227 ? 3.335 7.426 2.040 1.00 91.19 227 GLN A N 1
ATOM 1839 C CA . GLN A 1 227 ? 2.238 6.464 2.163 1.00 91.19 227 GLN A CA 1
ATOM 1840 C C . GLN A 1 227 ? 2.574 5.326 3.140 1.00 91.19 227 GLN A C 1
ATOM 1842 O O . GLN A 1 227 ? 1.734 4.922 3.939 1.00 91.19 227 GLN A O 1
ATOM 1847 N N . LYS A 1 228 ? 3.817 4.823 3.124 1.00 91.50 228 LYS A N 1
ATOM 1848 C CA . LYS A 1 228 ? 4.277 3.827 4.106 1.00 91.50 228 LYS A CA 1
ATOM 1849 C C . LYS A 1 228 ? 4.305 4.373 5.531 1.00 91.50 228 LYS A C 1
ATOM 1851 O O . LYS A 1 228 ? 4.064 3.601 6.451 1.00 91.50 228 LYS A O 1
ATOM 1856 N N . LYS A 1 229 ? 4.632 5.655 5.716 1.00 91.81 229 LYS A N 1
ATOM 1857 C CA . LYS A 1 229 ? 4.601 6.303 7.030 1.00 91.81 229 LYS A CA 1
ATOM 1858 C C . LYS A 1 229 ? 3.157 6.426 7.526 1.00 91.81 229 LYS A C 1
ATOM 1860 O O . LYS A 1 229 ? 2.867 5.901 8.588 1.00 91.81 229 LYS A O 1
ATOM 1865 N N . ARG A 1 230 ? 2.248 6.953 6.695 1.00 89.06 230 ARG A N 1
ATOM 1866 C 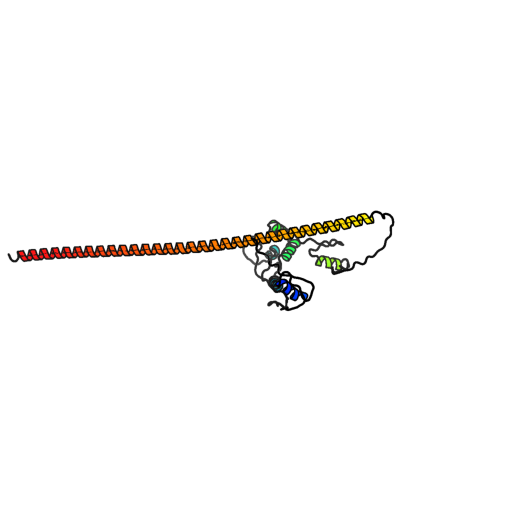CA . ARG A 1 230 ? 0.811 7.066 7.011 1.00 89.06 230 ARG A CA 1
ATOM 1867 C C . ARG A 1 230 ? 0.200 5.731 7.442 1.00 89.06 230 ARG A C 1
ATOM 1869 O O . ARG A 1 230 ? -0.372 5.656 8.515 1.00 89.06 230 ARG A O 1
ATOM 1876 N N . ARG A 1 231 ? 0.444 4.650 6.689 1.00 88.38 231 ARG A N 1
ATOM 1877 C CA . ARG A 1 231 ? -0.036 3.301 7.054 1.00 88.38 231 ARG A CA 1
ATOM 1878 C C . ARG A 1 231 ? 0.508 2.792 8.392 1.00 88.38 231 ARG A C 1
ATOM 1880 O O . ARG A 1 231 ? -0.162 2.022 9.068 1.00 88.38 231 ARG A O 1
ATOM 1887 N N . LYS A 1 232 ? 1.744 3.156 8.754 1.00 91.25 232 LYS A N 1
ATOM 1888 C CA . LYS A 1 232 ? 2.319 2.791 10.058 1.00 91.25 232 LYS A CA 1
ATOM 1889 C C . LYS A 1 232 ? 1.685 3.595 11.186 1.00 91.25 232 LYS A C 1
ATOM 1891 O O . LYS A 1 232 ? 1.384 3.012 12.220 1.00 91.25 232 LYS A O 1
ATOM 1896 N N . ASP A 1 233 ? 1.481 4.890 10.966 1.00 89.50 233 ASP A N 1
ATOM 1897 C CA . ASP A 1 233 ? 0.863 5.788 11.939 1.00 89.50 233 ASP A CA 1
ATOM 1898 C C . ASP A 1 233 ? -0.611 5.391 12.178 1.00 89.50 233 ASP A C 1
ATOM 1900 O O . ASP A 1 233 ? -1.026 5.268 13.325 1.00 89.50 233 ASP A O 1
ATOM 1904 N N . GLU A 1 234 ? -1.366 5.067 11.119 1.00 88.06 234 GLU A N 1
ATOM 1905 C CA . GLU A 1 234 ? -2.737 4.527 11.197 1.00 88.06 234 GLU A CA 1
ATOM 1906 C C . GLU A 1 234 ? -2.793 3.195 11.947 1.00 88.06 234 GLU A C 1
ATOM 1908 O O . GLU A 1 234 ? -3.641 3.010 12.816 1.00 88.06 234 GLU A O 1
ATOM 1913 N N . LYS A 1 235 ? -1.866 2.272 11.657 1.00 89.50 235 LYS A N 1
ATOM 1914 C CA . LYS A 1 235 ? -1.809 0.989 12.364 1.00 89.50 235 LYS A CA 1
ATOM 1915 C C . LYS A 1 235 ? -1.533 1.184 13.858 1.00 89.50 235 LYS A C 1
ATOM 1917 O O . LYS A 1 235 ? -2.203 0.571 14.680 1.00 89.50 235 LYS A O 1
ATOM 1922 N N . ALA A 1 236 ? -0.584 2.055 14.203 1.00 89.25 236 ALA A N 1
ATOM 1923 C CA . ALA A 1 236 ? -0.266 2.364 15.594 1.00 89.25 236 ALA A CA 1
ATOM 1924 C C . ALA A 1 236 ? -1.432 3.060 16.318 1.00 89.25 236 ALA A C 1
ATOM 1926 O O . ALA A 1 236 ? -1.647 2.813 17.501 1.00 89.25 236 ALA A O 1
ATOM 1927 N N . ALA A 1 237 ? -2.193 3.914 15.626 1.00 88.81 237 ALA A N 1
ATOM 1928 C CA . ALA A 1 237 ? -3.404 4.521 16.174 1.00 88.81 237 ALA A CA 1
ATOM 1929 C C . ALA A 1 237 ? -4.501 3.471 16.420 1.00 88.81 237 ALA A C 1
ATOM 1931 O O . ALA A 1 237 ? -5.079 3.447 17.502 1.00 88.81 237 ALA A O 1
ATOM 1932 N N . GLY A 1 238 ? -4.725 2.559 15.467 1.00 87.38 238 GLY A N 1
ATOM 1933 C CA . GLY A 1 238 ? -5.681 1.459 15.621 1.00 87.38 238 GLY A CA 1
ATOM 1934 C C . GLY A 1 238 ? -5.330 0.523 16.781 1.00 87.38 238 GLY A C 1
ATOM 1935 O O . GLY A 1 238 ? -6.192 0.211 17.595 1.00 87.38 238 GLY A O 1
ATOM 1936 N N . GLU A 1 239 ? -4.057 0.136 16.916 1.00 87.69 239 GLU A N 1
ATOM 1937 C CA . GLU A 1 239 ? -3.582 -0.690 18.041 1.00 87.69 239 GLU A CA 1
ATOM 1938 C C . GLU A 1 239 ? -3.787 0.006 19.401 1.00 87.69 239 GLU A C 1
ATOM 1940 O O . GLU A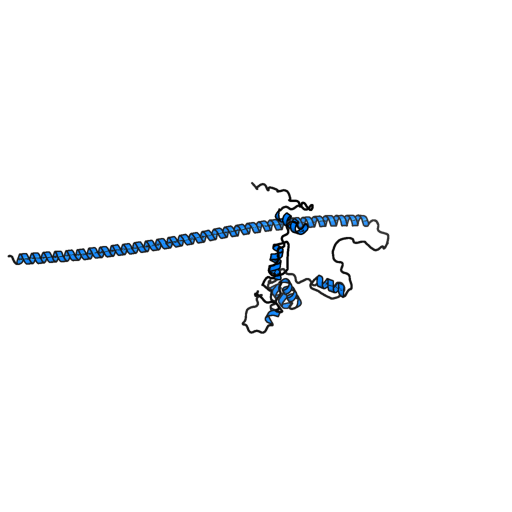 1 239 ? -4.137 -0.654 20.379 1.00 87.69 239 GLU A O 1
ATOM 1945 N N . LYS A 1 240 ? -3.623 1.336 19.475 1.00 85.94 240 LYS A N 1
ATOM 1946 C CA . LYS A 1 240 ? -3.909 2.107 20.698 1.00 85.94 240 LYS A CA 1
ATOM 1947 C C . LYS A 1 240 ? -5.398 2.130 21.041 1.00 85.94 240 LYS A C 1
ATOM 1949 O O . LYS A 1 240 ? -5.734 1.908 22.198 1.00 85.94 240 LYS A O 1
ATOM 1954 N N . MET A 1 241 ? -6.268 2.356 20.055 1.00 78.50 241 MET A N 1
ATOM 1955 C CA . MET A 1 241 ? -7.719 2.391 20.276 1.00 78.50 241 MET A CA 1
ATOM 1956 C C . MET A 1 241 ? -8.253 1.056 20.801 1.00 78.50 241 MET A C 1
ATOM 1958 O O . MET A 1 241 ? -9.017 1.046 21.758 1.00 78.50 241 MET A O 1
ATOM 1962 N N . VAL A 1 242 ? -7.812 -0.068 20.221 1.00 84.12 242 VAL A N 1
ATOM 1963 C CA . VAL A 1 242 ? -8.222 -1.406 20.687 1.00 84.12 242 VAL A CA 1
ATOM 1964 C C . VAL A 1 242 ? -7.818 -1.617 22.145 1.00 84.12 242 VAL A C 1
ATOM 1966 O O . VAL A 1 242 ? -8.630 -2.067 22.947 1.00 84.12 242 VAL A O 1
ATOM 1969 N N . LYS A 1 243 ? -6.592 -1.228 22.510 1.00 85.06 243 LYS A N 1
ATOM 1970 C CA . LYS A 1 243 ? -6.105 -1.364 23.884 1.00 85.06 243 LYS A CA 1
ATOM 1971 C C . LYS A 1 243 ? -6.909 -0.517 24.878 1.00 85.06 243 LYS A C 1
ATOM 1973 O O . LYS A 1 243 ? -7.272 -1.010 25.939 1.00 85.06 243 LYS A O 1
ATOM 1978 N N . GLU A 1 244 ? -7.232 0.728 24.524 1.00 82.31 244 GLU A N 1
ATOM 1979 C CA . GLU A 1 244 ? -8.071 1.598 25.360 1.00 82.31 244 GLU A CA 1
ATOM 1980 C C . GLU A 1 244 ? -9.504 1.054 25.522 1.00 82.31 244 GLU A C 1
ATOM 1982 O O . GLU A 1 244 ? -10.085 1.161 26.603 1.00 82.31 244 GLU A O 1
ATOM 1987 N N . GLU A 1 245 ? -10.089 0.444 24.484 1.00 80.69 245 GLU A N 1
ATOM 1988 C CA . GLU A 1 245 ? -11.399 -0.212 24.593 1.00 80.69 245 GLU A CA 1
ATOM 1989 C C . GLU A 1 245 ? -11.364 -1.463 25.482 1.00 80.69 245 GLU A C 1
ATOM 1991 O O . GLU A 1 245 ? -12.281 -1.665 26.287 1.00 80.69 245 GLU A O 1
ATOM 1996 N N . GLU A 1 246 ? -10.317 -2.285 25.374 1.00 81.06 246 GLU A N 1
ATOM 1997 C CA . GLU A 1 246 ? -10.111 -3.454 26.237 1.00 81.06 246 GLU A CA 1
ATOM 1998 C C . GLU A 1 246 ? -9.968 -3.041 27.708 1.00 81.06 246 GLU A C 1
ATOM 2000 O O . GLU A 1 246 ? -10.685 -3.571 28.565 1.00 81.06 246 GLU A O 1
ATOM 2005 N N . ASP A 1 247 ? -9.129 -2.038 27.990 1.00 81.88 247 ASP A N 1
ATOM 2006 C CA . ASP A 1 247 ? -8.914 -1.501 29.337 1.00 81.88 247 ASP A CA 1
ATOM 2007 C C . ASP A 1 247 ? -10.224 -0.934 29.928 1.00 81.88 247 ASP A C 1
ATOM 2009 O O . ASP A 1 247 ? -10.606 -1.258 31.060 1.00 81.88 247 ASP A O 1
ATOM 2013 N N . ASN A 1 248 ? -10.989 -0.169 29.138 1.00 81.88 248 ASN A N 1
ATOM 2014 C CA . ASN A 1 248 ? -12.298 0.358 29.545 1.00 81.88 248 ASN A CA 1
ATOM 2015 C C . ASN A 1 248 ? -13.337 -0.751 29.794 1.00 81.88 248 ASN A C 1
ATOM 2017 O O . ASN A 1 248 ? -14.168 -0.654 30.709 1.00 81.88 248 ASN A O 1
ATOM 2021 N N . SER A 1 249 ? -13.323 -1.812 28.984 1.00 79.81 249 SER A N 1
ATOM 2022 C CA . SER A 1 249 ? -14.209 -2.971 29.139 1.00 79.81 249 SER A CA 1
ATOM 2023 C C . SER A 1 249 ? -13.930 -3.711 30.448 1.00 79.81 249 SER A C 1
ATOM 2025 O O . SER A 1 249 ? -14.863 -3.995 31.211 1.00 79.81 249 SER A O 1
ATOM 2027 N N . GLU A 1 250 ? -12.656 -3.963 30.755 1.00 85.06 250 GLU A N 1
ATOM 2028 C CA . GLU A 1 250 ? -12.222 -4.584 32.008 1.00 85.06 250 GLU A CA 1
ATOM 2029 C C . GLU A 1 250 ? -12.587 -3.726 33.226 1.00 85.06 250 GLU A C 1
ATOM 2031 O O . GLU A 1 250 ? -13.175 -4.229 34.193 1.00 85.06 250 GLU A O 1
ATOM 2036 N N . GLU A 1 251 ? -12.368 -2.409 33.166 1.00 84.94 251 GLU A N 1
ATOM 2037 C CA . GLU A 1 251 ? -12.748 -1.511 34.258 1.00 84.94 251 GLU A CA 1
ATOM 2038 C C . GLU A 1 251 ? -14.270 -1.519 34.498 1.00 84.94 251 GLU A C 1
ATOM 2040 O O . GLU A 1 251 ? -14.749 -1.584 35.640 1.00 84.94 251 GLU A O 1
ATOM 2045 N N . ARG A 1 252 ? -15.070 -1.544 33.423 1.00 81.69 252 ARG A N 1
ATOM 2046 C CA . ARG A 1 252 ? -16.534 -1.633 33.514 1.00 81.69 252 ARG A CA 1
ATOM 2047 C C . ARG A 1 252 ? -16.989 -2.958 34.128 1.00 81.69 252 ARG A C 1
ATOM 2049 O O . ARG A 1 252 ? -17.943 -2.957 34.917 1.00 81.69 252 ARG A O 1
ATOM 2056 N N . LYS A 1 253 ? -16.332 -4.081 33.808 1.00 88.50 253 LYS A N 1
ATOM 2057 C CA . LYS A 1 253 ? -16.594 -5.388 34.443 1.00 88.50 253 LYS A CA 1
ATOM 2058 C C . LYS A 1 253 ? -16.264 -5.346 35.936 1.00 88.50 253 LYS A C 1
ATOM 2060 O O . LYS A 1 253 ? -17.097 -5.767 36.744 1.00 88.50 253 LYS A O 1
ATOM 2065 N N . LYS A 1 254 ? -15.119 -4.768 36.315 1.00 89.19 254 LYS A N 1
ATOM 2066 C CA . LYS A 1 254 ? -14.699 -4.618 37.718 1.00 89.19 254 LYS A CA 1
ATOM 2067 C C . LYS A 1 254 ? -15.703 -3.795 38.530 1.00 89.19 254 LYS A C 1
ATOM 2069 O O . LYS A 1 254 ? -16.206 -4.273 39.546 1.00 89.19 254 LYS A O 1
ATOM 2074 N N . ARG A 1 255 ? -16.124 -2.632 38.015 1.00 87.12 255 ARG A N 1
ATOM 2075 C CA . ARG A 1 255 ? -17.156 -1.783 38.646 1.00 87.12 255 ARG A CA 1
ATOM 2076 C C . ARG A 1 255 ? -18.497 -2.511 38.818 1.00 87.12 255 ARG A C 1
ATOM 2078 O O . ARG A 1 255 ? -19.178 -2.325 39.826 1.00 87.12 255 ARG A O 1
ATOM 2085 N N . LYS A 1 256 ? -18.907 -3.342 37.848 1.00 86.88 256 LYS A N 1
ATOM 2086 C CA . LYS A 1 256 ? -20.127 -4.168 37.962 1.00 86.88 256 LYS A CA 1
ATOM 2087 C C . LYS A 1 256 ? -19.997 -5.230 39.059 1.00 86.88 256 LYS A C 1
ATOM 2089 O O . LYS A 1 256 ? -20.955 -5.423 39.809 1.00 86.88 256 LYS A O 1
ATOM 2094 N N . LYS A 1 257 ? -18.837 -5.886 39.167 1.00 91.38 257 LYS A N 1
ATOM 2095 C CA . LYS A 1 257 ? -18.555 -6.889 40.205 1.00 91.38 257 LYS A CA 1
ATOM 2096 C C . LYS A 1 257 ? -18.604 -6.271 41.604 1.00 91.38 257 LYS A C 1
ATOM 2098 O O . LYS A 1 257 ? -19.377 -6.743 42.432 1.00 91.38 257 LYS A O 1
ATOM 2103 N N . GLU A 1 258 ? -17.914 -5.151 41.818 1.00 91.44 258 GLU A N 1
ATOM 2104 C CA . GLU A 1 258 ? -17.925 -4.428 43.100 1.00 91.44 258 GLU A CA 1
ATOM 2105 C C . GLU A 1 258 ? -19.337 -3.974 43.504 1.00 91.44 258 GLU A C 1
ATOM 2107 O O . GLU A 1 258 ? -19.741 -4.113 44.658 1.00 91.44 258 GLU A O 1
ATOM 2112 N N . LYS A 1 259 ? -20.143 -3.470 42.554 1.00 90.44 259 LYS A N 1
ATOM 2113 C CA . LYS A 1 259 ? -21.549 -3.112 42.824 1.00 90.44 259 LYS A CA 1
ATOM 2114 C C . LYS A 1 259 ? -22.387 -4.321 43.246 1.00 90.44 259 LYS A C 1
ATOM 2116 O O . LYS A 1 259 ? -23.253 -4.184 44.111 1.00 90.44 259 LYS A O 1
ATOM 2121 N N . LYS A 1 260 ? -22.160 -5.491 42.639 1.00 92.38 260 LYS A N 1
ATOM 2122 C CA . LYS A 1 260 ? -22.862 -6.730 43.000 1.00 92.38 260 LYS A CA 1
ATOM 2123 C C . LYS A 1 260 ? -22.481 -7.181 44.411 1.00 92.38 260 LYS A C 1
ATOM 2125 O O . LYS A 1 260 ? -23.377 -7.476 45.195 1.00 92.38 260 LYS A O 1
ATOM 2130 N N . GLU A 1 261 ? -21.191 -7.163 44.738 1.00 93.19 261 GLU A N 1
ATOM 2131 C CA . GLU A 1 261 ? -20.672 -7.523 46.064 1.00 93.19 261 GLU A CA 1
ATOM 2132 C C . GLU A 1 261 ? -21.231 -6.603 47.156 1.00 93.19 261 GLU A C 1
ATOM 2134 O O . GLU A 1 261 ? -21.801 -7.096 48.127 1.00 93.19 261 GLU A O 1
ATOM 2139 N N . LYS A 1 262 ? -21.211 -5.278 46.945 1.00 93.12 262 LYS A N 1
ATOM 2140 C CA . LYS A 1 262 ? -21.819 -4.307 47.876 1.00 93.12 262 LYS A CA 1
ATOM 2141 C C . LYS A 1 262 ? -23.308 -4.576 48.106 1.00 93.12 262 LYS A C 1
ATOM 2143 O O . LYS A 1 262 ? -23.776 -4.560 49.242 1.00 93.12 262 LYS A O 1
ATOM 2148 N N . LYS A 1 263 ? -24.060 -4.880 47.041 1.00 92.56 263 LYS A N 1
ATOM 2149 C CA . LYS A 1 263 ? -25.496 -5.192 47.135 1.00 92.56 263 LYS A CA 1
ATOM 2150 C C . LYS A 1 263 ? -25.757 -6.510 47.873 1.00 92.56 263 LYS A C 1
ATOM 2152 O O . LYS A 1 263 ? -26.766 -6.639 48.567 1.00 92.56 263 LYS A O 1
ATOM 2157 N N . GLU A 1 264 ? -24.892 -7.509 47.715 1.00 94.06 264 GLU A N 1
ATOM 2158 C CA . GLU A 1 264 ? -24.979 -8.759 48.474 1.00 94.06 264 GLU A CA 1
ATOM 2159 C C . GLU A 1 264 ? -24.633 -8.561 49.951 1.00 94.06 264 GLU A C 1
ATOM 2161 O O . GLU A 1 264 ? -25.333 -9.098 50.811 1.00 94.06 264 GLU A O 1
ATOM 2166 N N . GLU A 1 265 ? -23.613 -7.760 50.256 1.00 94.19 265 GLU A N 1
ATOM 2167 C CA . GLU A 1 265 ? -23.232 -7.409 51.623 1.00 94.19 265 GLU A CA 1
ATOM 2168 C C . GLU A 1 265 ? -24.360 -6.661 52.345 1.00 94.19 265 GLU A C 1
ATOM 2170 O O . GLU A 1 265 ? -24.741 -7.026 53.458 1.00 94.19 265 GLU A O 1
ATOM 2175 N N . GLU A 1 266 ? -24.978 -5.679 51.688 1.00 94.81 266 GLU A N 1
ATOM 2176 C CA . GLU A 1 266 ? -26.115 -4.937 52.236 1.00 94.81 266 GLU A CA 1
ATOM 2177 C C . GLU A 1 266 ? -27.308 -5.863 52.529 1.00 94.81 266 GLU A C 1
ATOM 2179 O O . GLU A 1 266 ? -27.898 -5.818 53.611 1.00 94.81 266 GLU A O 1
ATOM 2184 N N . LYS A 1 267 ? -27.612 -6.800 51.619 1.00 94.50 267 LYS A N 1
ATOM 2185 C CA . LYS A 1 267 ? -28.636 -7.832 51.853 1.00 94.50 267 LYS A CA 1
ATOM 2186 C C . LYS A 1 267 ? -28.302 -8.731 53.047 1.00 94.50 267 LYS A C 1
ATOM 2188 O O . LYS A 1 267 ? -29.222 -9.153 53.753 1.00 94.50 267 LYS A O 1
ATOM 2193 N N . ARG A 1 268 ? -27.024 -9.063 53.270 1.00 94.38 268 ARG A N 1
ATOM 2194 C CA . ARG A 1 268 ? -26.584 -9.844 54.442 1.00 94.38 268 ARG A CA 1
ATOM 2195 C C . ARG A 1 268 ? -26.806 -9.051 55.730 1.00 94.38 268 ARG A C 1
ATOM 2197 O O . ARG A 1 268 ? -27.440 -9.588 56.636 1.00 94.38 268 ARG A O 1
ATOM 2204 N N . LYS A 1 269 ? -26.410 -7.773 55.760 1.00 95.12 269 LYS A N 1
ATOM 2205 C CA . LYS A 1 269 ? -26.627 -6.863 56.902 1.00 95.12 269 LYS A CA 1
ATOM 2206 C C . LYS A 1 269 ? -28.114 -6.727 57.246 1.00 95.12 269 LYS A C 1
ATOM 2208 O O . LYS A 1 269 ? -28.505 -6.991 58.380 1.00 95.12 269 LYS A O 1
ATOM 2213 N N . GLN A 1 270 ? -28.970 -6.468 56.254 1.00 93.81 270 GLN A N 1
ATOM 2214 C CA . GLN A 1 270 ? -30.424 -6.384 56.462 1.00 93.81 270 GLN A CA 1
ATOM 2215 C C . GLN A 1 270 ? -31.034 -7.700 56.979 1.00 93.81 270 GLN A C 1
ATOM 2217 O O . GLN A 1 270 ? -31.957 -7.696 57.799 1.00 93.81 270 GLN A O 1
ATOM 2222 N N . LYS A 1 271 ? -30.553 -8.859 56.501 1.00 94.94 271 LYS A N 1
ATOM 2223 C CA . LYS A 1 271 ? -30.995 -10.167 57.015 1.00 94.94 271 LYS A CA 1
ATOM 2224 C C . LYS A 1 271 ? -30.581 -10.366 58.472 1.00 94.94 271 LYS A C 1
ATOM 2226 O O . LYS A 1 271 ? -31.371 -10.906 59.246 1.00 94.94 271 LYS A O 1
ATOM 2231 N N . GLU A 1 272 ? -29.373 -9.954 58.836 1.00 94.94 272 GLU A N 1
ATOM 2232 C CA . GLU A 1 272 ? -28.858 -10.057 60.199 1.00 94.94 272 GLU A CA 1
ATOM 2233 C C . GLU A 1 272 ? -29.628 -9.152 61.170 1.00 94.94 272 GLU A C 1
ATOM 2235 O O . GLU A 1 272 ? -30.082 -9.628 62.209 1.00 94.94 272 GLU A O 1
ATOM 2240 N N . GLU A 1 273 ? -29.894 -7.897 60.804 1.00 95.62 273 GLU A N 1
ATOM 2241 C CA . GLU A 1 273 ? -30.734 -6.993 61.605 1.00 95.62 273 GLU A CA 1
ATOM 2242 C C . GLU A 1 273 ? -32.141 -7.555 61.823 1.00 95.62 273 GLU A C 1
ATOM 2244 O O . GLU A 1 273 ? -32.647 -7.576 62.947 1.00 95.62 273 GLU A O 1
ATOM 2249 N N . LYS A 1 274 ? -32.766 -8.103 60.771 1.00 95.25 274 LYS A N 1
ATOM 2250 C CA . LYS A 1 274 ? -34.070 -8.772 60.897 1.00 95.25 274 LYS A CA 1
ATOM 2251 C C . LYS A 1 274 ? -34.015 -9.968 61.851 1.00 95.25 274 LYS A C 1
ATOM 2253 O O . LYS A 1 274 ? -34.997 -10.215 62.556 1.00 95.25 274 LYS A O 1
ATOM 2258 N N . ARG A 1 275 ? -32.908 -10.723 61.885 1.00 94.25 275 ARG A N 1
ATOM 2259 C CA . ARG A 1 275 ? -32.708 -11.823 62.848 1.00 94.25 275 ARG A CA 1
ATOM 2260 C C . ARG A 1 275 ? -32.591 -11.288 64.275 1.00 94.25 275 ARG A C 1
ATOM 2262 O O . ARG A 1 275 ? -33.350 -11.750 65.125 1.00 94.25 275 ARG A O 1
ATOM 2269 N N . LYS A 1 276 ? -31.753 -10.270 64.506 1.00 95.62 276 LYS A N 1
ATOM 2270 C CA . LYS A 1 276 ? -31.586 -9.612 65.816 1.00 95.62 276 LYS A CA 1
ATOM 2271 C C . LYS A 1 276 ? -32.916 -9.071 66.347 1.00 95.62 276 LYS A C 1
ATOM 2273 O O . LYS A 1 276 ? -33.302 -9.380 67.469 1.00 95.62 276 LYS A O 1
ATOM 2278 N N . MET A 1 277 ? -33.691 -8.379 65.510 1.00 93.44 277 MET A N 1
ATOM 2279 C CA . MET A 1 277 ? -35.006 -7.844 65.887 1.00 93.44 277 MET A CA 1
ATOM 2280 C C . MET A 1 277 ? -36.022 -8.950 66.230 1.00 93.44 277 MET A C 1
ATOM 2282 O O . MET A 1 277 ? -36.824 -8.807 67.157 1.00 93.44 277 MET A O 1
ATOM 2286 N N . LYS A 1 278 ? -36.013 -10.076 65.499 1.00 94.75 278 LYS A N 1
ATOM 2287 C CA . LYS A 1 278 ? -36.863 -11.238 65.817 1.00 94.75 278 LYS A CA 1
ATOM 2288 C C . LYS A 1 278 ? -36.468 -11.882 67.146 1.00 94.75 278 LYS A C 1
ATOM 2290 O O . LYS A 1 278 ? -37.353 -12.255 67.914 1.00 94.75 278 LYS A O 1
ATOM 2295 N N . GLU A 1 279 ? -35.174 -12.013 67.411 1.00 94.62 279 GLU A N 1
ATOM 2296 C CA . GLU A 1 279 ? -34.656 -12.558 68.665 1.00 94.62 279 GLU A CA 1
ATOM 2297 C C . GLU A 1 279 ? -35.012 -11.661 69.855 1.00 94.62 279 GLU A C 1
ATOM 2299 O O . GLU A 1 279 ? -35.530 -12.144 70.859 1.00 94.62 279 GLU A O 1
ATOM 2304 N N . GLU A 1 280 ? -34.852 -10.345 69.718 1.00 94.75 280 GLU A N 1
ATOM 2305 C CA . GLU A 1 280 ? -35.212 -9.384 70.761 1.00 94.75 280 GLU A CA 1
ATOM 2306 C C . GLU A 1 280 ? -36.719 -9.429 71.075 1.00 94.75 280 GLU A C 1
ATOM 2308 O O . GLU A 1 280 ? -37.128 -9.468 72.238 1.00 94.75 280 GLU A O 1
ATOM 2313 N N . LYS A 1 281 ? -37.573 -9.542 70.043 1.00 94.25 281 LYS A N 1
ATOM 2314 C CA . LYS A 1 281 ? -39.020 -9.765 70.216 1.00 94.25 281 LYS A CA 1
ATOM 2315 C C . LYS A 1 281 ? -39.322 -11.070 70.960 1.00 94.25 281 LYS A C 1
ATOM 2317 O O . LYS A 1 281 ? -40.241 -11.083 71.780 1.00 94.25 281 LYS A O 1
ATOM 2322 N N . ARG A 1 282 ? -38.584 -12.157 70.694 1.00 93.25 282 ARG A N 1
ATOM 2323 C CA . ARG A 1 282 ? -38.722 -13.430 71.431 1.00 93.25 282 ARG A CA 1
ATOM 2324 C C . ARG A 1 282 ? -38.339 -13.254 72.901 1.00 93.25 282 ARG A C 1
ATOM 2326 O O . ARG A 1 282 ? -39.157 -13.584 73.756 1.00 93.25 282 ARG A O 1
ATOM 2333 N N . LYS A 1 283 ? -37.189 -12.632 73.187 1.00 94.25 283 LYS A N 1
ATOM 2334 C CA . LYS A 1 283 ? -36.731 -12.324 74.555 1.00 94.25 283 LYS A CA 1
ATOM 2335 C C . LYS A 1 283 ? -37.754 -11.483 75.325 1.00 94.25 283 LYS A C 1
ATOM 2337 O O . LYS A 1 283 ? -38.126 -11.840 76.438 1.00 94.25 283 LYS A O 1
ATOM 2342 N N . ARG A 1 284 ? -38.308 -10.425 74.714 1.00 93.06 284 ARG A N 1
ATOM 2343 C CA . ARG A 1 284 ? -39.372 -9.598 75.325 1.00 93.06 284 ARG A CA 1
ATOM 2344 C C . ARG A 1 284 ? -40.645 -10.397 75.624 1.00 93.06 284 ARG A C 1
ATOM 2346 O O . ARG A 1 284 ? -41.255 -10.198 76.674 1.00 93.06 284 ARG A O 1
ATOM 2353 N N . LYS A 1 285 ? -41.073 -11.286 74.716 1.00 92.75 285 LYS A N 1
ATOM 2354 C CA . LYS A 1 285 ? -42.236 -12.166 74.946 1.00 92.75 285 LYS A CA 1
ATOM 2355 C C . LYS A 1 285 ? -41.989 -13.118 76.116 1.00 92.75 285 LYS A C 1
ATOM 2357 O O . LYS A 1 285 ? -42.863 -13.262 76.965 1.00 92.75 285 LYS A O 1
ATOM 2362 N N . GLU A 1 286 ? -40.806 -13.717 76.182 1.00 92.25 286 GLU A N 1
ATOM 2363 C CA . GLU A 1 286 ? -40.425 -14.623 77.265 1.00 92.25 286 GLU A CA 1
ATOM 2364 C C . GLU A 1 286 ? -40.352 -13.898 78.614 1.00 92.25 286 GLU A C 1
ATOM 2366 O O . GLU A 1 286 ? -40.899 -14.374 79.604 1.00 92.25 286 GLU A O 1
ATOM 2371 N N . GLN A 1 287 ? -39.785 -12.691 78.647 1.00 91.19 287 GLN A N 1
ATOM 2372 C CA . GLN A 1 287 ? -39.722 -11.866 79.854 1.00 91.19 287 GLN A CA 1
ATOM 2373 C C . GLN A 1 287 ? -41.121 -11.458 80.348 1.00 91.19 287 GLN A C 1
ATOM 2375 O O . GLN A 1 287 ? -41.396 -11.512 81.545 1.00 91.19 287 GLN A O 1
ATOM 2380 N N . LYS A 1 288 ? -42.041 -11.108 79.433 1.00 91.88 288 LYS A N 1
ATOM 2381 C CA . LYS A 1 288 ? -43.456 -10.864 79.771 1.00 91.88 288 LYS A CA 1
ATOM 2382 C C . LYS A 1 288 ? -44.136 -12.113 80.333 1.00 91.88 288 LYS A C 1
ATOM 2384 O O . LYS A 1 288 ? -44.918 -11.982 81.270 1.00 91.88 288 LYS A O 1
ATOM 2389 N N . LYS A 1 289 ? -43.846 -13.297 79.781 1.00 90.69 289 LYS A N 1
ATOM 2390 C CA . LYS A 1 289 ? -44.360 -14.574 80.296 1.00 90.69 289 LYS A CA 1
ATOM 2391 C C . LYS A 1 289 ? -43.849 -14.830 81.717 1.00 90.69 289 LYS A C 1
ATOM 2393 O O . LYS A 1 289 ? -44.666 -14.976 82.614 1.00 90.69 289 LYS A O 1
ATOM 2398 N N . ARG A 1 290 ? -42.534 -14.726 81.949 1.00 88.50 290 ARG A N 1
ATOM 2399 C CA . ARG A 1 290 ? -41.921 -14.875 83.283 1.00 88.50 290 ARG A CA 1
ATOM 2400 C C . ARG A 1 290 ? -42.547 -13.943 84.326 1.00 88.50 290 ARG A C 1
ATOM 2402 O O . ARG A 1 290 ? -42.897 -14.398 85.405 1.00 88.50 290 ARG A O 1
ATOM 2409 N N . ARG A 1 291 ? -42.764 -12.663 83.987 1.00 87.94 291 ARG A N 1
ATOM 2410 C CA . ARG A 1 291 ? -43.437 -11.697 84.881 1.00 87.94 291 ARG A CA 1
ATOM 2411 C C . ARG A 1 291 ? -44.883 -12.088 85.208 1.00 87.94 291 ARG A C 1
ATOM 2413 O O . ARG A 1 291 ? -45.327 -11.861 86.328 1.00 87.94 291 ARG A O 1
ATOM 2420 N N . LYS A 1 292 ? -45.631 -12.639 84.244 1.00 88.75 292 LYS A N 1
ATOM 2421 C CA . LYS A 1 292 ? -46.995 -13.143 84.483 1.00 88.75 292 LYS A CA 1
ATOM 2422 C C . LYS A 1 292 ? -46.978 -14.365 85.399 1.00 88.75 292 LYS A C 1
ATOM 2424 O O . LYS A 1 292 ? -47.738 -14.387 86.360 1.00 88.75 292 LYS A O 1
ATOM 2429 N N . ASP A 1 293 ? -46.092 -15.321 85.129 1.00 87.88 293 ASP A N 1
ATOM 2430 C CA . ASP A 1 293 ? -45.945 -16.541 85.927 1.00 87.88 293 ASP A CA 1
ATOM 2431 C C . ASP A 1 293 ? -45.533 -16.207 87.374 1.00 87.88 293 ASP A C 1
ATOM 2433 O O . ASP A 1 293 ? -46.060 -16.781 88.322 1.00 87.88 293 ASP A O 1
ATOM 2437 N N . GLU A 1 294 ? -44.638 -15.234 87.567 1.00 85.81 294 GLU A N 1
ATOM 2438 C CA . GLU A 1 294 ? -44.242 -14.741 88.891 1.00 85.81 294 GLU A CA 1
ATOM 2439 C C . GLU A 1 294 ? -45.402 -14.051 89.623 1.00 85.81 294 GLU A C 1
ATOM 2441 O O . GLU A 1 294 ? -45.630 -14.309 90.804 1.00 85.81 294 GLU A O 1
ATOM 2446 N N . LYS A 1 295 ? -46.176 -13.209 88.923 1.00 85.75 295 LYS A N 1
ATOM 2447 C CA . LYS A 1 295 ? -47.354 -12.546 89.500 1.00 85.75 295 LYS A CA 1
ATOM 2448 C C . LYS A 1 295 ? -48.424 -13.560 89.921 1.00 85.75 295 LYS A C 1
ATOM 2450 O O . LYS A 1 295 ? -49.003 -13.395 90.988 1.00 85.75 295 LYS A O 1
ATOM 2455 N N . ALA A 1 296 ? -48.633 -14.615 89.131 1.00 82.88 296 ALA A N 1
ATOM 2456 C CA . ALA A 1 296 ? -49.534 -15.714 89.471 1.00 82.88 296 ALA A CA 1
ATOM 2457 C C . ALA A 1 296 ? -49.052 -16.490 90.709 1.00 82.88 296 ALA A C 1
ATOM 2459 O O . ALA A 1 296 ? -49.844 -16.738 91.609 1.00 82.88 296 ALA A O 1
ATOM 2460 N N . ARG A 1 297 ? -47.750 -16.801 90.820 1.00 79.75 297 ARG A N 1
ATOM 2461 C CA . ARG A 1 297 ? -47.189 -17.460 92.019 1.00 79.75 297 ARG A CA 1
ATOM 2462 C C . ARG A 1 297 ? -47.375 -16.631 93.290 1.00 79.75 297 ARG A C 1
ATOM 2464 O O . ARG A 1 297 ? -47.696 -17.189 94.330 1.00 79.75 297 ARG A O 1
ATOM 2471 N N . ARG A 1 298 ? -47.198 -15.308 93.210 1.00 75.56 298 ARG A N 1
ATOM 2472 C CA . ARG A 1 298 ? -47.399 -14.408 94.360 1.00 75.56 298 ARG A CA 1
ATOM 2473 C C . ARG A 1 298 ? -48.851 -14.385 94.850 1.00 75.56 298 ARG A C 1
ATOM 2475 O O . ARG A 1 298 ? -49.049 -14.233 96.042 1.00 75.56 298 ARG A O 1
ATOM 2482 N N . GLN A 1 299 ? -49.830 -14.556 93.960 1.00 71.94 299 GLN A N 1
ATOM 2483 C CA . GLN A 1 299 ? -51.258 -14.594 94.311 1.00 71.94 299 GLN A CA 1
ATOM 2484 C C . GLN A 1 299 ? -51.707 -15.912 94.958 1.00 71.94 299 GLN A C 1
ATOM 2486 O O . GLN A 1 299 ? -52.771 -15.945 95.555 1.00 71.94 299 GLN A O 1
ATOM 2491 N N . VAL A 1 300 ? -50.934 -16.992 94.822 1.00 70.44 300 VAL A N 1
ATOM 2492 C CA . VAL A 1 300 ? -51.260 -18.307 95.409 1.00 70.44 300 VAL A CA 1
ATOM 2493 C C . VAL A 1 300 ? -50.710 -18.452 96.837 1.00 70.44 300 VAL A C 1
ATOM 2495 O O . VAL A 1 300 ? -51.182 -19.292 97.590 1.00 70.44 300 VAL A O 1
ATOM 2498 N N . ASN A 1 301 ? -49.733 -17.624 97.225 1.00 58.22 301 ASN A N 1
ATOM 2499 C CA . ASN A 1 301 ? -49.086 -17.659 98.545 1.00 58.22 301 ASN A CA 1
ATOM 2500 C C . ASN A 1 301 ? -49.629 -16.601 99.532 1.00 58.22 301 ASN A C 1
ATOM 2502 O O . ASN A 1 301 ? -49.032 -16.402 100.589 1.00 58.22 301 ASN A O 1
ATOM 2506 N N . THR A 1 302 ? -50.710 -15.907 99.175 1.00 53.97 302 THR A N 1
ATOM 2507 C CA . THR A 1 302 ? -51.451 -14.939 100.006 1.00 53.97 302 THR A CA 1
ATOM 2508 C C . THR A 1 302 ? -52.862 -15.439 100.212 1.00 53.97 302 THR A C 1
ATOM 2510 O O . THR A 1 302 ? -53.350 -15.356 101.354 1.00 53.97 302 THR A O 1
#

Sequence (302 aa):
MPRPVLNKPPLQCEFCSKAFKFPSKLKRHLSDAHDVGVIMCKCTKCNFETKQKDVLTRHVKEVHGEVGYCCPVCYEGREDEGEGGEGGIRVIEGHNGVKGVYKQKKVLVAHLASKHPTEYEKLVTEGHFKGIKPPEELKCPYCNHTTLRAYGLSLHIKRFHEIEVARAGGAKKRKAEEKVVEEEEDNSEEKKKRRKEEKKEKKRKKKEEEKEEKRKMKEEKRKRKEQKKRRKDEKAAGEKMVKEEEDNSEERKKRKKEKKEKKEEEKRKQKEEKRKMKEEKRKRKEQKKRRKDEKARRQVNT

Secondary structure (DSSP, 8-state):
-PPP---PPPEE-SSSS-EESSHHHHHHHHHHHS-TT---EE-SSSS-EES-HHHHHHHHHHHS-SB-EE-HHHHHT---------S-----B--TT-TTEESSHHHHHHHHHHH-HHHHHHHHHTTTTTT------EE-SSSS-EESSHHHHHHHHHHHS--------S--------------TTHHHHHHHHHHHHHHHHHHHHHHHHHHHHHHHHHHHHHHHHHHHHHHHHHHHHHHHHHHHHHHHHHHHHHHHHHHHHHHHHHHHHHHHHHHHHHHHHHHHHHHHHHHHHHHHHHH--

Radius of gyration: 45.37 Å; chains: 1; bounding box: 89×54×162 Å

Foldseek 3Di:
DDDDDPQDDFCAAPVDRDTHSDPVVNVVCCCPPVVPPFDWDAAPVDRDTDSDPVVNVVCCCLPVNQKWWFDPVLVVPDDDDDDDDDDDRDTDGDDPDRPGTHSDPLVSLQCCVPPPVVVSVVCVVVVVPPPDDHQPWDAAPVDRDTDSDPVVNVVCCCPPVVDPPPDPDDDDDDDDDDDDDDDDVVVPVVVVVVVVVVVVVVVVVVVVVVVVVVVVVVVVVVVVVVVVVVVVVVVVVVVVVVVVVVVVVVVVVVVVVVVVVVVVVVVVVVVVVVVVVVVVVVVVVVVVVVVVVVVVVVVVVD

Organism: NCBI:txid722753